Protein AF-A0A7S0L8K0-F1 (afdb_monomer)

Structure (mmCIF, N/CA/C/O backbone):
data_AF-A0A7S0L8K0-F1
#
_entry.id   AF-A0A7S0L8K0-F1
#
loop_
_atom_site.group_PDB
_atom_site.id
_atom_site.type_symbol
_atom_site.label_atom_id
_atom_site.label_alt_id
_atom_site.label_comp_id
_atom_site.label_asym_id
_atom_site.label_entity_id
_atom_site.label_seq_id
_atom_site.pdbx_PDB_ins_code
_atom_site.Cartn_x
_atom_site.Cartn_y
_atom_site.Cartn_z
_atom_site.occupancy
_atom_site.B_iso_or_equiv
_atom_site.auth_seq_id
_atom_site.auth_comp_id
_atom_site.auth_asym_id
_atom_site.auth_atom_id
_atom_site.pdbx_PDB_model_num
ATOM 1 N N . ARG A 1 1 ? -17.628 1.961 -0.871 1.00 44.56 1 ARG A N 1
ATOM 2 C CA . ARG A 1 1 ? -17.650 2.804 0.350 1.00 44.56 1 ARG A CA 1
ATOM 3 C C . ARG A 1 1 ? -17.672 1.853 1.535 1.00 44.56 1 ARG A C 1
ATOM 5 O O . ARG A 1 1 ? -18.433 0.898 1.472 1.00 44.56 1 ARG A O 1
ATOM 12 N N . TYR A 1 2 ? -16.800 2.040 2.523 1.00 44.38 2 TYR A N 1
ATOM 13 C CA . TYR A 1 2 ? -16.811 1.229 3.742 1.00 44.38 2 TYR A CA 1
ATOM 14 C C . TYR A 1 2 ? -18.180 1.323 4.415 1.00 44.38 2 TYR A C 1
ATOM 16 O O . TYR A 1 2 ? -18.685 2.428 4.612 1.00 44.38 2 TYR A O 1
ATOM 24 N N . ASP A 1 3 ? -18.774 0.165 4.693 1.00 52.91 3 ASP A N 1
ATOM 25 C CA . ASP A 1 3 ? -20.030 0.051 5.420 1.00 52.91 3 ASP A CA 1
ATOM 26 C C . ASP A 1 3 ? -19.705 -0.432 6.846 1.00 52.91 3 ASP A C 1
ATOM 28 O O . ASP A 1 3 ? -19.343 -1.603 7.018 1.00 52.91 3 ASP A O 1
ATOM 32 N N . PRO A 1 4 ? -19.733 0.465 7.852 1.00 49.56 4 PRO A N 1
ATOM 33 C CA . PRO A 1 4 ? -19.475 0.111 9.246 1.00 49.56 4 PRO A CA 1
ATOM 34 C C . PRO A 1 4 ? -20.558 -0.781 9.859 1.00 49.56 4 PRO A C 1
ATOM 36 O O . PRO A 1 4 ? -20.311 -1.343 10.928 1.00 49.56 4 PRO A O 1
ATOM 39 N N . ASP A 1 5 ? -21.724 -0.882 9.218 1.00 46.72 5 ASP A N 1
ATOM 40 C CA . ASP A 1 5 ? -22.914 -1.547 9.744 1.00 46.72 5 ASP A CA 1
ATOM 41 C C . ASP A 1 5 ? -23.098 -2.953 9.154 1.00 46.72 5 ASP A C 1
ATOM 43 O O . ASP A 1 5 ? -23.829 -3.774 9.715 1.00 46.72 5 ASP A O 1
ATOM 47 N N . VAL A 1 6 ? -22.383 -3.282 8.071 1.00 54.88 6 VAL A N 1
ATOM 48 C CA . VAL A 1 6 ? -22.236 -4.666 7.606 1.00 54.88 6 VAL A CA 1
ATOM 49 C C . VAL A 1 6 ? -21.335 -5.420 8.591 1.00 54.88 6 VAL A C 1
ATOM 51 O O . VAL A 1 6 ? -20.189 -5.013 8.798 1.00 54.88 6 VAL A O 1
ATOM 54 N N . PRO A 1 7 ? -21.798 -6.534 9.195 1.00 47.41 7 PRO A N 1
ATOM 55 C CA . PRO A 1 7 ? -20.977 -7.347 10.080 1.00 47.41 7 PRO A CA 1
ATOM 56 C C . PRO A 1 7 ? -19.812 -7.971 9.303 1.00 47.41 7 PRO A C 1
ATOM 58 O O . PRO A 1 7 ? -19.92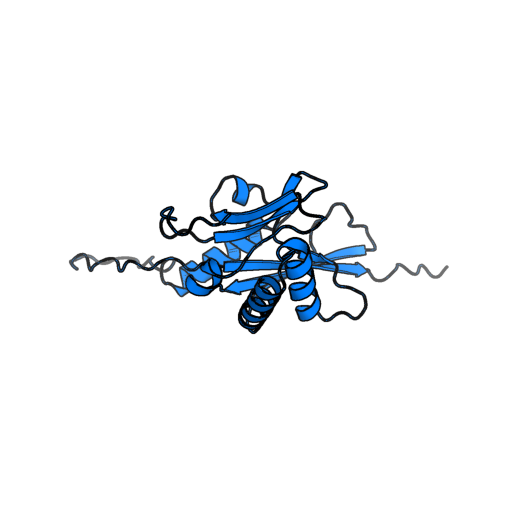1 -9.047 8.719 1.00 47.41 7 PRO A O 1
ATOM 61 N N . HIS A 1 8 ? -18.661 -7.308 9.305 1.00 55.94 8 HIS A N 1
ATOM 62 C CA . HIS A 1 8 ? -17.405 -7.935 8.912 1.00 55.94 8 HIS A CA 1
ATOM 63 C C . HIS A 1 8 ? -17.045 -8.845 10.079 1.00 55.94 8 HIS A C 1
ATOM 65 O O . HIS A 1 8 ? -16.649 -8.348 11.128 1.00 55.94 8 HIS A O 1
ATOM 71 N N . HIS A 1 9 ? -17.320 -10.147 9.950 1.00 54.62 9 HIS A N 1
ATOM 72 C CA . HIS A 1 9 ? -17.234 -11.175 10.998 1.00 54.62 9 HIS A CA 1
ATOM 73 C C . HIS A 1 9 ? -15.815 -11.343 11.579 1.00 54.62 9 HIS A C 1
ATOM 75 O O . HIS A 1 9 ? -15.191 -12.387 11.414 1.00 54.62 9 HIS A O 1
ATOM 81 N N . GLY A 1 10 ? -15.284 -10.305 12.228 1.00 59.16 10 GLY A N 1
ATOM 82 C CA . GLY A 1 10 ? -13.912 -10.241 12.701 1.00 59.16 10 GLY A CA 1
ATOM 83 C C . GLY A 1 10 ? -12.910 -10.621 11.615 1.00 59.16 10 GLY A C 1
ATOM 84 O O . GLY A 1 10 ? -12.044 -11.426 11.899 1.00 59.16 10 GLY A O 1
ATOM 85 N N . GLN A 1 11 ? -13.039 -10.124 10.383 1.00 69.69 11 GLN A N 1
ATOM 86 C CA . GLN A 1 11 ? -12.050 -10.361 9.324 1.00 69.69 11 GLN A CA 1
ATOM 87 C C . GLN A 1 11 ? -11.144 -9.151 9.161 1.00 69.69 11 GLN A C 1
ATOM 89 O O . GLN A 1 11 ? -11.604 -8.011 9.247 1.00 69.69 11 GLN A O 1
ATOM 94 N N . LEU A 1 12 ? -9.864 -9.409 8.885 1.00 80.38 12 LEU A N 1
ATOM 95 C CA . LEU A 1 12 ? -8.933 -8.350 8.548 1.00 80.38 12 LEU A CA 1
ATOM 96 C C . LEU A 1 12 ? -9.364 -7.659 7.244 1.00 80.38 12 LEU A C 1
ATOM 98 O O . LEU A 1 12 ? -9.733 -8.324 6.276 1.00 80.38 12 LEU A O 1
ATOM 102 N N . GLN A 1 13 ? -9.271 -6.331 7.209 1.00 85.62 13 GLN A N 1
ATOM 103 C CA . GLN A 1 13 ? -9.445 -5.532 6.000 1.00 85.62 13 GLN A CA 1
ATOM 104 C C . GLN A 1 13 ? -8.183 -4.731 5.690 1.00 85.62 13 GLN A C 1
ATOM 106 O O . GLN A 1 13 ? -7.497 -4.285 6.612 1.00 85.62 13 GLN A O 1
ATOM 111 N N . ILE A 1 14 ? -7.927 -4.534 4.397 1.00 91.00 14 ILE A N 1
ATOM 112 C CA . ILE A 1 14 ? -6.852 -3.694 3.854 1.00 91.00 14 ILE A CA 1
ATOM 113 C C . ILE A 1 14 ? -7.420 -2.614 2.940 1.00 91.00 14 ILE A C 1
ATOM 115 O O . ILE A 1 14 ? -8.455 -2.826 2.313 1.00 91.00 14 ILE A O 1
ATOM 119 N N . VAL A 1 15 ? -6.741 -1.476 2.812 1.00 92.06 15 VAL A N 1
ATOM 120 C CA . VAL A 1 15 ? -7.024 -0.547 1.709 1.00 92.06 15 VAL A CA 1
ATOM 121 C C . VAL A 1 15 ? -6.437 -1.128 0.429 1.00 92.06 15 VAL A C 1
ATOM 123 O O . VAL A 1 15 ? -5.264 -1.489 0.393 1.00 92.06 15 VAL A O 1
ATOM 126 N N . ALA A 1 16 ? -7.263 -1.227 -0.606 1.00 92.88 16 ALA A N 1
ATOM 127 C CA . ALA A 1 16 ? -6.862 -1.671 -1.929 1.00 92.88 16 ALA A CA 1
ATOM 128 C C . ALA A 1 16 ? -7.437 -0.733 -2.989 1.00 92.88 16 ALA A C 1
ATOM 130 O O . ALA A 1 16 ? -8.571 -0.249 -2.867 1.00 92.88 16 ALA A O 1
ATOM 131 N N . ILE A 1 17 ? -6.663 -0.523 -4.045 1.00 93.94 17 ILE A N 1
ATOM 132 C CA . ILE A 1 17 ? -7.060 0.240 -5.223 1.00 93.94 17 ILE A CA 1
ATOM 133 C C . ILE A 1 17 ? -7.248 -0.694 -6.409 1.00 93.94 17 ILE A C 1
ATOM 135 O O . ILE A 1 17 ? -6.613 -1.744 -6.500 1.00 93.94 17 ILE A O 1
ATOM 139 N N . LYS A 1 18 ? -8.141 -0.329 -7.321 1.00 93.69 18 LYS A N 1
ATOM 140 C CA . LYS A 1 18 ? -8.273 -0.991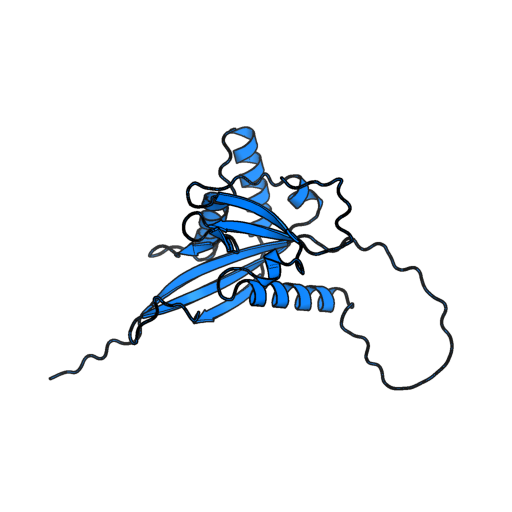 -8.614 1.00 93.69 18 LYS A CA 1
ATOM 141 C C . LYS A 1 18 ? -7.545 -0.144 -9.638 1.00 93.69 18 LYS A C 1
ATOM 143 O O . LYS A 1 18 ? -7.981 0.976 -9.894 1.00 93.69 18 LYS A O 1
ATOM 148 N N . ARG A 1 19 ? -6.470 -0.664 -10.218 1.00 90.38 19 ARG A N 1
ATOM 149 C CA . ARG A 1 19 ? -5.675 0.061 -11.212 1.00 90.38 19 ARG A CA 1
ATOM 150 C C . ARG A 1 19 ? -6.523 0.396 -12.439 1.00 90.38 19 ARG A C 1
ATOM 152 O O . ARG A 1 19 ? -7.345 -0.424 -12.860 1.00 90.38 19 ARG A O 1
ATOM 159 N N . GLN A 1 20 ? -6.344 1.585 -13.009 1.00 88.25 20 GLN A N 1
ATOM 160 C CA . GLN A 1 20 ? -7.108 2.002 -14.187 1.00 88.25 20 GLN A CA 1
ATOM 161 C C . GLN A 1 20 ? -6.663 1.284 -15.473 1.00 88.25 20 GLN A C 1
ATOM 163 O O . GLN A 1 20 ? -7.496 0.993 -16.329 1.00 88.25 20 GLN A O 1
ATOM 168 N N . ASP A 1 21 ? -5.374 0.971 -15.591 1.00 86.88 21 ASP A N 1
ATOM 169 C CA . ASP A 1 21 ? -4.751 0.400 -16.789 1.00 86.88 21 ASP A CA 1
ATOM 170 C C . ASP A 1 21 ? -5.044 -1.096 -16.984 1.00 86.88 21 ASP A C 1
ATOM 172 O O . ASP A 1 21 ? -5.393 -1.518 -18.087 1.00 86.88 21 ASP A O 1
ATOM 176 N N . THR A 1 22 ? -4.938 -1.899 -15.922 1.00 88.50 22 THR A N 1
ATOM 177 C CA . THR A 1 22 ? -5.132 -3.359 -15.982 1.00 88.50 22 THR A CA 1
ATOM 178 C C . THR A 1 22 ? -6.470 -3.813 -15.407 1.00 88.50 22 THR A C 1
ATOM 180 O O . THR A 1 22 ? -6.947 -4.906 -15.715 1.00 88.50 22 THR A O 1
ATOM 183 N N . GLY A 1 23 ? -7.108 -2.989 -14.571 1.00 90.81 23 GLY A N 1
ATOM 184 C CA . GLY A 1 23 ? -8.310 -3.370 -13.831 1.00 90.81 23 GLY A CA 1
ATOM 185 C C . GLY A 1 23 ? -8.050 -4.348 -12.680 1.00 90.81 23 GLY A C 1
ATOM 186 O O . GLY A 1 23 ? -9.012 -4.831 -12.075 1.00 90.81 23 GLY A O 1
ATOM 187 N N . GLU A 1 24 ? -6.791 -4.641 -12.362 1.00 91.88 24 GLU A N 1
ATOM 188 C CA . GLU A 1 24 ? -6.414 -5.498 -11.240 1.00 91.88 24 GLU A CA 1
ATOM 189 C C . GLU A 1 24 ? -6.485 -4.734 -9.918 1.00 91.88 24 GLU A C 1
ATOM 191 O O . GLU A 1 24 ? -6.292 -3.516 -9.860 1.00 91.88 24 GLU A O 1
ATOM 196 N N . TRP A 1 25 ? -6.773 -5.457 -8.837 1.00 94.69 25 TRP A N 1
ATOM 197 C CA . TRP A 1 25 ? -6.693 -4.894 -7.495 1.00 94.69 25 TRP A CA 1
ATOM 198 C C . TRP A 1 25 ? -5.255 -4.946 -6.988 1.00 94.69 25 TRP A C 1
ATOM 200 O O . TRP A 1 25 ? -4.571 -5.948 -7.165 1.00 94.69 25 TRP A O 1
ATOM 210 N N . ALA A 1 26 ? -4.804 -3.895 -6.319 1.00 93.25 26 ALA A N 1
ATOM 211 C CA . ALA A 1 26 ? -3.460 -3.773 -5.779 1.00 93.25 26 ALA A CA 1
ATOM 212 C C . ALA A 1 26 ? -3.487 -3.085 -4.407 1.00 93.25 26 ALA A C 1
ATOM 214 O O . ALA A 1 26 ? -4.464 -2.421 -4.049 1.00 93.25 26 ALA A O 1
ATOM 215 N N . LEU A 1 27 ? -2.408 -3.245 -3.637 1.00 93.81 27 LEU A N 1
ATOM 216 C CA . LEU A 1 27 ? -2.110 -2.308 -2.563 1.00 93.81 27 LEU A CA 1
ATOM 217 C C . LEU A 1 27 ? -1.824 -0.939 -3.193 1.00 93.81 27 LEU A C 1
ATOM 219 O O . LEU A 1 27 ? -1.260 -0.910 -4.291 1.00 93.81 27 LEU A O 1
ATOM 223 N N . PRO A 1 28 ? -2.215 0.162 -2.533 1.00 92.81 28 PRO A N 1
ATOM 224 C CA . PRO A 1 28 ? -1.787 1.479 -2.962 1.00 92.81 28 PRO A CA 1
ATOM 225 C C . PRO A 1 28 ? -0.263 1.579 -2.865 1.00 92.81 28 PRO A C 1
ATOM 227 O O . PRO A 1 28 ? 0.340 1.069 -1.909 1.00 92.81 28 PRO A O 1
ATOM 230 N N . GLY A 1 29 ? 0.352 2.212 -3.853 1.00 91.88 29 GLY A N 1
ATOM 231 C CA . GLY A 1 29 ? 1.791 2.239 -3.980 1.00 91.88 29 GLY A CA 1
ATOM 232 C C . GLY A 1 29 ? 2.300 2.691 -5.337 1.00 91.88 29 GLY A C 1
ATOM 233 O O . GLY A 1 29 ? 1.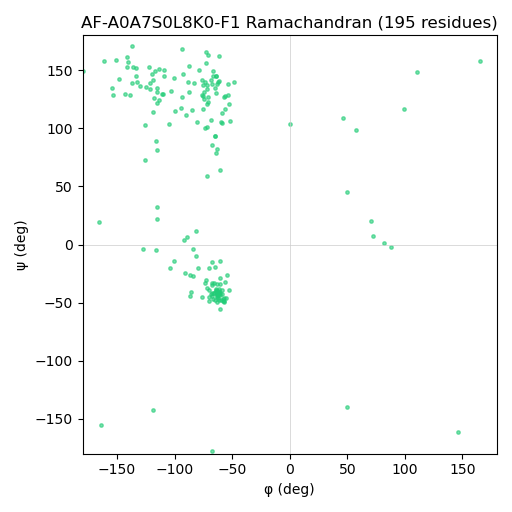660 2.498 -6.363 1.00 91.88 29 GLY A O 1
ATOM 234 N N . GLY A 1 30 ? 3.539 3.167 -5.355 1.00 90.50 30 GLY A N 1
ATOM 235 C CA . GLY A 1 30 ? 4.174 3.616 -6.586 1.00 90.50 30 GLY A CA 1
ATOM 236 C C . GLY A 1 30 ? 5.678 3.754 -6.451 1.00 90.50 30 GLY A C 1
ATOM 237 O O . GLY A 1 30 ? 6.314 3.032 -5.674 1.00 90.50 30 GLY A O 1
ATOM 238 N N . MET A 1 31 ? 6.263 4.606 -7.284 1.00 91.50 31 MET A N 1
ATOM 239 C CA . MET A 1 31 ? 7.711 4.726 -7.403 1.00 91.50 31 MET A CA 1
ATOM 240 C C . MET A 1 31 ? 8.254 5.739 -6.399 1.00 91.50 31 MET A C 1
ATOM 242 O O . MET A 1 31 ? 7.687 6.804 -6.211 1.00 91.50 31 MET A O 1
ATOM 246 N N . VAL A 1 32 ? 9.393 5.430 -5.788 1.00 91.94 32 VAL A N 1
ATOM 247 C CA . VAL A 1 32 ? 10.160 6.392 -4.995 1.00 91.94 32 VAL A CA 1
ATOM 248 C C . VAL A 1 32 ? 10.863 7.352 -5.948 1.00 91.94 32 VAL A C 1
ATOM 250 O O . VAL A 1 32 ? 11.629 6.916 -6.818 1.00 91.94 32 VAL A O 1
ATOM 253 N N . ASP A 1 33 ? 10.643 8.647 -5.755 1.00 90.31 33 ASP A N 1
ATOM 254 C CA . ASP A 1 33 ? 11.261 9.683 -6.573 1.00 90.31 33 ASP A CA 1
ATOM 255 C C . ASP A 1 33 ? 12.766 9.847 -6.273 1.00 90.31 33 ASP A C 1
ATOM 257 O O . ASP A 1 33 ? 13.249 9.527 -5.179 1.00 90.31 33 ASP A O 1
ATOM 261 N N . PRO A 1 34 ? 13.568 10.367 -7.224 1.00 87.88 34 PRO A N 1
ATOM 262 C CA . PRO A 1 34 ? 14.989 10.613 -6.994 1.00 87.88 34 PRO A CA 1
ATOM 263 C C . PRO A 1 34 ? 15.244 11.527 -5.784 1.00 87.88 34 PRO A C 1
ATOM 265 O O . PRO A 1 34 ? 14.893 12.703 -5.787 1.00 87.88 34 PRO A O 1
ATOM 268 N N . GLY A 1 35 ? 15.915 10.991 -4.759 1.00 90.75 35 GLY A N 1
ATOM 269 C CA . GLY A 1 35 ? 16.215 11.716 -3.517 1.00 90.75 35 GLY A CA 1
ATOM 270 C C . GLY A 1 35 ? 15.068 11.741 -2.499 1.00 90.75 35 GLY A C 1
ATOM 271 O O . GLY A 1 35 ? 15.231 12.328 -1.429 1.00 90.75 35 GLY A O 1
ATOM 272 N N . GLU A 1 36 ? 13.939 11.096 -2.794 1.00 93.00 36 GLU A N 1
ATOM 273 C CA . GLU A 1 36 ? 12.797 10.989 -1.890 1.00 93.00 36 GLU A CA 1
ATOM 274 C C . GLU A 1 36 ? 13.068 9.980 -0.763 1.00 93.00 36 GLU A C 1
ATOM 276 O O . GLU A 1 36 ? 13.603 8.886 -0.966 1.00 93.00 36 GLU A O 1
ATOM 281 N N . HIS A 1 37 ? 12.687 10.344 0.463 1.00 91.81 37 HIS A N 1
ATOM 282 C CA . HIS A 1 37 ? 12.695 9.414 1.589 1.00 91.81 37 HIS A CA 1
ATOM 283 C C . HIS A 1 37 ? 11.536 8.417 1.470 1.00 91.81 37 HIS A C 1
ATOM 285 O O . HIS A 1 37 ? 10.411 8.814 1.187 1.00 91.81 37 HIS A O 1
ATOM 291 N N . LEU A 1 38 ? 11.767 7.140 1.803 1.00 90.75 38 LEU A N 1
ATOM 292 C CA . LEU A 1 38 ? 10.736 6.090 1.726 1.00 90.75 38 LEU A CA 1
ATOM 293 C C . LEU A 1 38 ? 9.440 6.441 2.475 1.00 90.75 38 LEU A C 1
ATOM 295 O O . LEU A 1 38 ? 8.354 6.165 1.982 1.00 90.75 38 LEU A O 1
ATOM 299 N N . SER A 1 39 ? 9.540 7.073 3.647 1.00 90.56 39 SER A N 1
ATOM 300 C CA . SER A 1 39 ? 8.367 7.504 4.418 1.00 90.56 39 SER A CA 1
ATOM 301 C C . SER A 1 39 ? 7.575 8.621 3.732 1.00 90.56 39 SER A C 1
ATOM 303 O O . SER A 1 39 ? 6.353 8.665 3.860 1.00 9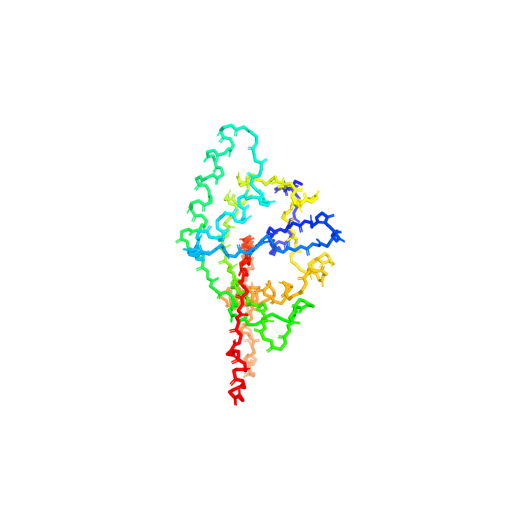0.56 39 SER A O 1
ATOM 305 N N . ALA A 1 40 ? 8.253 9.506 2.996 1.00 93.06 40 ALA A N 1
ATOM 306 C CA . ALA A 1 40 ? 7.604 10.530 2.186 1.00 93.06 40 ALA A CA 1
ATOM 307 C C . ALA A 1 40 ? 6.900 9.893 0.981 1.00 93.06 40 ALA A C 1
ATOM 309 O O . ALA A 1 40 ? 5.720 10.168 0.780 1.00 93.06 40 ALA A O 1
ATOM 310 N N . ALA A 1 41 ? 7.571 8.963 0.290 1.00 93.69 41 ALA A N 1
ATOM 311 C CA . ALA A 1 41 ? 6.996 8.207 -0.823 1.00 93.69 41 ALA A CA 1
ATOM 312 C C . ALA A 1 41 ? 5.723 7.460 -0.397 1.00 93.69 41 ALA A C 1
ATOM 314 O O . ALA A 1 41 ? 4.678 7.617 -1.010 1.00 93.69 41 ALA A O 1
ATOM 315 N N . VAL A 1 42 ? 5.767 6.713 0.715 1.00 92.75 42 VAL A N 1
ATOM 316 C CA . VAL A 1 42 ? 4.605 5.966 1.238 1.00 92.75 42 VAL A CA 1
ATOM 317 C C . VAL A 1 42 ? 3.401 6.880 1.454 1.00 92.75 42 VAL A C 1
ATOM 319 O O . VAL A 1 42 ? 2.280 6.541 1.075 1.00 92.75 42 VAL A O 1
ATOM 322 N N . ARG A 1 43 ? 3.631 8.045 2.068 1.00 93.88 43 ARG A N 1
ATOM 323 C CA . ARG A 1 43 ? 2.574 9.020 2.338 1.00 93.88 43 ARG A CA 1
ATOM 324 C C . ARG A 1 43 ? 2.035 9.635 1.052 1.00 93.88 43 ARG A C 1
ATOM 326 O O . ARG A 1 43 ? 0.817 9.781 0.936 1.00 93.88 43 ARG A O 1
ATOM 333 N N . ARG A 1 44 ? 2.921 10.020 0.130 1.00 94.81 44 ARG A N 1
ATOM 334 C CA . ARG A 1 44 ? 2.561 10.618 -1.159 1.00 94.81 44 ARG A CA 1
ATOM 335 C C . ARG A 1 44 ? 1.700 9.652 -1.965 1.00 94.81 44 ARG A C 1
ATOM 337 O O . ARG A 1 44 ? 0.557 9.989 -2.243 1.00 94.81 44 ARG A O 1
ATOM 344 N N . GLU A 1 45 ? 2.192 8.439 -2.201 1.00 94.69 45 GLU A N 1
ATOM 345 C CA . GLU A 1 45 ? 1.500 7.405 -2.982 1.00 94.69 45 GLU A CA 1
ATOM 346 C C . GLU A 1 45 ? 0.114 7.086 -2.405 1.00 94.69 45 GLU A C 1
ATOM 348 O O . GLU A 1 45 ? -0.889 7.089 -3.114 1.00 94.69 45 GLU A O 1
ATOM 353 N N . PHE A 1 46 ? 0.002 6.913 -1.083 1.00 93.75 46 PHE A N 1
ATOM 354 C CA . PHE A 1 46 ? -1.306 6.683 -0.465 1.00 93.75 46 PHE A CA 1
ATOM 355 C C . PHE A 1 46 ? -2.258 7.877 -0.610 1.00 93.75 46 PHE A C 1
ATOM 357 O O . PHE A 1 46 ? -3.463 7.698 -0.795 1.00 93.75 46 PHE A O 1
ATOM 364 N N . THR A 1 47 ? -1.736 9.099 -0.507 1.00 93.38 47 THR A N 1
ATOM 365 C CA . THR A 1 47 ? -2.539 10.319 -0.655 1.00 93.38 47 THR A CA 1
ATOM 366 C C . THR A 1 47 ? -3.028 10.483 -2.091 1.00 93.38 47 THR A C 1
ATOM 368 O O . THR A 1 47 ? -4.198 10.801 -2.296 1.00 93.38 47 THR A O 1
ATOM 371 N N . GLU A 1 48 ? -2.166 10.229 -3.072 1.00 91.69 48 GLU A N 1
ATOM 372 C CA . GLU A 1 48 ? -2.481 10.335 -4.497 1.00 91.69 48 GLU A CA 1
ATOM 373 C C . GLU A 1 48 ? -3.506 9.277 -4.916 1.00 91.69 48 GLU A C 1
ATOM 375 O O . GLU A 1 48 ? -4.523 9.611 -5.523 1.00 91.69 48 GLU A O 1
ATOM 380 N N . GLU A 1 49 ? -3.313 8.019 -4.520 1.00 91.94 49 GLU A N 1
ATOM 381 C CA . GLU A 1 49 ? -4.146 6.919 -5.011 1.00 91.94 49 GLU A CA 1
ATOM 382 C C . GLU A 1 49 ? -5.432 6.688 -4.206 1.00 91.94 49 GLU A C 1
ATOM 384 O O . GLU A 1 49 ? -6.410 6.160 -4.747 1.00 91.94 49 GLU A O 1
ATOM 389 N N . ALA A 1 50 ? -5.459 7.066 -2.924 1.00 91.38 50 ALA A N 1
ATOM 390 C CA . ALA A 1 50 ? -6.576 6.786 -2.016 1.00 91.38 50 ALA A CA 1
ATOM 391 C C . ALA A 1 50 ? -7.136 8.023 -1.285 1.00 91.38 50 ALA A C 1
ATOM 393 O O . ALA A 1 50 ? -8.140 7.900 -0.572 1.00 91.38 50 ALA A O 1
ATOM 394 N N . GLY A 1 51 ? -6.534 9.203 -1.465 1.00 92.62 51 GLY A N 1
ATOM 395 C CA . GLY A 1 51 ? -6.846 10.435 -0.736 1.00 92.62 51 GLY A CA 1
ATOM 396 C C . GLY A 1 51 ? -7.409 11.587 -1.574 1.00 92.62 51 GLY A C 1
ATOM 397 O O . GLY A 1 51 ? -7.321 12.729 -1.125 1.00 92.62 51 GLY A O 1
ATOM 398 N N . ASN A 1 52 ? -8.001 11.333 -2.751 1.00 92.50 52 ASN A N 1
ATOM 399 C CA . ASN A 1 52 ? -8.489 12.366 -3.690 1.00 92.50 52 ASN A CA 1
ATOM 400 C C . ASN A 1 52 ? -9.763 13.110 -3.214 1.00 92.50 52 ASN A C 1
ATOM 402 O O . ASN A 1 52 ? -10.839 13.077 -3.825 1.00 92.50 52 ASN A O 1
ATOM 406 N N . ILE A 1 53 ? -9.665 13.757 -2.059 1.00 92.19 53 ILE A N 1
ATOM 407 C CA . ILE A 1 53 ? -10.767 14.401 -1.350 1.00 92.19 53 ILE A CA 1
ATOM 408 C C . ILE A 1 53 ? -10.931 15.829 -1.849 1.00 92.19 53 ILE A C 1
ATOM 410 O O . ILE A 1 53 ? -9.981 16.603 -1.888 1.00 92.19 53 ILE A O 1
ATOM 414 N N . GLN A 1 54 ? -12.166 16.202 -2.176 1.00 90.56 54 GLN A N 1
ATOM 415 C CA . GLN A 1 54 ? -12.451 17.497 -2.796 1.00 90.56 54 GLN A CA 1
ATOM 416 C C . GLN A 1 54 ? -12.629 18.630 -1.771 1.00 90.56 54 GLN A C 1
ATOM 418 O O . GLN A 1 54 ? -12.111 19.725 -1.975 1.00 90.56 54 GLN A O 1
ATOM 423 N N . SER A 1 55 ? -13.319 18.368 -0.654 1.00 94.38 55 SER A N 1
ATOM 424 C CA . SER A 1 55 ? -13.613 19.362 0.393 1.00 94.38 55 SER A CA 1
ATOM 425 C C . SER A 1 55 ? -12.404 19.668 1.276 1.00 94.38 55 SER A C 1
ATOM 427 O O . SER A 1 55 ? -11.721 18.732 1.701 1.00 94.38 55 SER A O 1
ATOM 429 N N . ASP A 1 56 ? -12.217 20.929 1.660 1.00 94.06 56 ASP A N 1
ATOM 430 C CA . ASP A 1 56 ? -11.110 21.356 2.524 1.00 94.06 56 ASP A CA 1
ATOM 431 C C . ASP A 1 56 ? -11.179 20.732 3.925 1.00 94.06 56 ASP A C 1
ATOM 433 O O . ASP A 1 56 ? -10.163 20.267 4.444 1.00 94.06 56 ASP A O 1
ATOM 437 N N . GLU A 1 57 ? -12.375 20.601 4.509 1.00 93.50 57 GLU A N 1
ATOM 438 C CA . GLU A 1 57 ? -12.563 19.928 5.800 1.00 93.50 57 GLU A CA 1
ATOM 439 C C . GLU A 1 57 ? -12.170 18.449 5.714 1.00 93.50 57 GLU A C 1
ATOM 441 O O . GLU A 1 57 ? -11.468 17.927 6.579 1.00 93.50 57 GLU A O 1
ATOM 446 N N . GLY A 1 58 ? -12.587 17.772 4.642 1.00 92.75 58 GLY A N 1
ATOM 447 C CA . GLY A 1 58 ? -12.234 16.375 4.399 1.00 92.75 58 GLY A CA 1
ATOM 448 C C . GLY A 1 58 ? -10.729 16.173 4.202 1.00 92.75 58 GLY A C 1
ATOM 449 O O . GLY A 1 58 ? -10.178 15.212 4.738 1.00 92.75 58 GLY A O 1
ATOM 450 N N . LYS A 1 59 ? -10.053 17.089 3.494 1.00 94.00 59 LYS A N 1
ATOM 451 C CA . LYS A 1 59 ? -8.589 17.071 3.336 1.00 94.00 59 LYS A CA 1
ATOM 452 C C . LYS A 1 59 ? -7.885 17.238 4.681 1.00 94.00 59 LYS A C 1
ATOM 454 O O . LYS A 1 59 ? -6.952 16.495 4.963 1.00 94.00 59 LYS A O 1
ATOM 459 N N . ALA A 1 60 ? -8.351 18.159 5.528 1.00 94.44 60 ALA A N 1
ATOM 460 C CA . ALA A 1 60 ? -7.787 18.365 6.862 1.00 94.44 60 ALA A CA 1
ATOM 461 C C . ALA A 1 60 ? -7.955 17.125 7.760 1.00 94.44 60 ALA A C 1
ATOM 463 O O . ALA A 1 60 ? -7.010 16.717 8.436 1.00 94.44 60 ALA A O 1
ATOM 464 N N . VAL A 1 61 ? -9.131 16.485 7.724 1.00 93.69 61 VAL A N 1
ATOM 465 C CA . VAL A 1 61 ? -9.382 15.222 8.441 1.00 93.69 61 VAL A CA 1
ATOM 466 C C . VAL A 1 61 ? -8.459 14.114 7.934 1.00 93.69 61 VAL A C 1
ATOM 468 O O . VAL A 1 61 ? -7.823 13.435 8.736 1.00 93.69 61 VAL A O 1
ATOM 471 N N . PHE A 1 62 ? -8.342 13.943 6.618 1.00 94.00 62 PHE A N 1
ATOM 472 C CA . PHE A 1 62 ? -7.469 12.927 6.031 1.00 94.00 62 PHE A CA 1
ATOM 473 C C . PHE A 1 62 ? -5.998 13.156 6.366 1.00 94.00 62 PHE A C 1
ATOM 475 O O . PHE A 1 62 ? -5.318 12.211 6.759 1.00 94.00 62 PHE A O 1
ATOM 482 N N . ALA A 1 63 ? -5.517 14.397 6.281 1.00 94.00 63 ALA A N 1
ATOM 483 C CA . ALA A 1 63 ? -4.155 14.751 6.667 1.00 94.00 63 ALA A CA 1
ATOM 484 C C . ALA A 1 63 ? -3.885 14.389 8.135 1.00 94.00 63 ALA A C 1
ATOM 486 O O . ALA A 1 63 ? -2.936 13.668 8.420 1.00 94.00 63 ALA A O 1
ATOM 487 N N . SER A 1 64 ? -4.777 14.771 9.057 1.00 94.62 64 SER A N 1
ATOM 488 C CA . SER A 1 64 ? -4.624 14.436 10.479 1.00 94.62 64 SER A CA 1
ATOM 489 C C . SER A 1 64 ? -4.625 12.926 10.743 1.00 94.62 64 SER A C 1
ATOM 491 O O . SER A 1 64 ? -3.841 12.451 11.561 1.00 94.62 64 SER A O 1
ATOM 493 N N . LEU A 1 65 ? -5.503 12.165 10.083 1.00 93.69 65 LEU A N 1
ATOM 494 C CA . LEU A 1 65 ? -5.587 10.714 10.279 1.00 93.69 65 LEU A CA 1
ATOM 495 C C . LEU A 1 65 ? -4.393 9.987 9.654 1.00 93.69 65 LEU A C 1
ATOM 497 O O . LEU A 1 65 ? 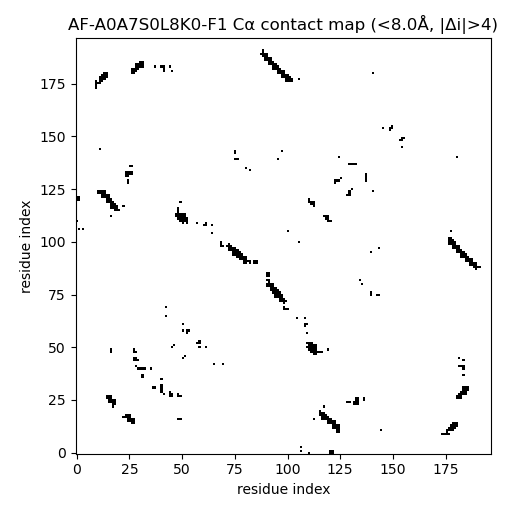-3.903 9.019 10.228 1.00 93.69 65 LEU A O 1
ATOM 501 N N . THR A 1 66 ? -3.909 10.444 8.498 1.00 93.12 66 THR A N 1
ATOM 502 C CA . THR A 1 66 ? -2.720 9.868 7.852 1.00 93.12 66 THR A CA 1
ATOM 503 C C . THR A 1 66 ? -1.431 10.244 8.580 1.00 93.12 66 THR A C 1
ATOM 505 O O . THR A 1 66 ? -0.512 9.429 8.637 1.00 93.12 66 THR A O 1
ATOM 508 N N . ASP A 1 67 ? -1.367 11.418 9.215 1.00 93.25 67 ASP A N 1
ATOM 509 C CA . ASP A 1 67 ? -0.288 11.779 10.138 1.00 93.25 67 ASP A CA 1
ATOM 510 C C . ASP A 1 67 ? -0.199 10.811 11.315 1.00 93.25 67 ASP A C 1
ATOM 512 O O . ASP A 1 67 ? 0.887 10.305 11.604 1.00 93.25 67 ASP A O 1
ATOM 516 N N . GLU A 1 68 ? -1.332 10.502 11.948 1.00 92.38 68 GLU A N 1
ATOM 517 C CA . GLU A 1 68 ? -1.390 9.509 13.022 1.00 92.38 68 GLU A CA 1
ATOM 518 C C . GLU A 1 68 ? -1.045 8.101 12.504 1.00 92.38 68 GLU A C 1
ATOM 520 O O . GLU A 1 68 ? -0.190 7.430 13.085 1.00 92.38 68 GLU A O 1
ATOM 525 N N . LEU A 1 69 ? -1.642 7.674 11.384 1.00 91.62 69 LEU A N 1
ATOM 526 C CA . LEU A 1 69 ? -1.438 6.348 10.786 1.00 91.62 69 LEU A CA 1
ATOM 527 C C . LEU A 1 69 ? 0.035 6.081 10.442 1.00 91.62 69 LEU A C 1
ATOM 529 O O . LEU A 1 69 ? 0.567 5.017 10.761 1.00 91.62 69 LEU A O 1
ATOM 533 N N . PHE A 1 70 ? 0.700 7.047 9.804 1.00 92.62 70 PHE A N 1
ATOM 534 C CA . PHE A 1 70 ? 2.088 6.927 9.343 1.00 92.62 70 PHE A CA 1
ATOM 535 C C . PHE A 1 70 ? 3.123 7.363 10.385 1.00 92.62 70 PHE A C 1
ATOM 537 O O . PHE A 1 70 ? 4.313 7.413 10.077 1.00 92.62 70 PHE A O 1
ATOM 544 N N . SER A 1 71 ? 2.699 7.667 11.618 1.00 89.62 71 SER A N 1
ATOM 545 C CA . SER A 1 71 ? 3.621 7.889 12.741 1.00 89.62 71 SER A CA 1
ATOM 546 C C . SER A 1 71 ? 4.320 6.599 13.200 1.00 89.62 71 SER A C 1
ATOM 548 O O . SER A 1 71 ? 5.377 6.660 13.828 1.00 89.62 71 SER A O 1
ATOM 550 N N . GLY A 1 72 ? 3.744 5.438 12.871 1.00 84.31 72 GLY A N 1
ATOM 551 C CA . GLY A 1 72 ? 4.309 4.113 13.118 1.00 84.31 72 GLY A CA 1
ATOM 552 C C . GLY A 1 72 ? 4.549 3.347 11.820 1.00 84.31 72 GLY A C 1
ATOM 553 O O . GLY A 1 72 ? 4.924 3.921 10.803 1.00 84.31 72 GLY A O 1
ATOM 554 N N . GLY A 1 73 ? 4.307 2.039 11.863 1.00 86.50 73 GLY A N 1
ATOM 555 C CA . GLY A 1 73 ? 4.403 1.156 10.707 1.00 86.50 73 GLY A CA 1
ATOM 556 C C . GLY A 1 73 ? 5.569 0.181 10.789 1.00 86.50 73 GLY A C 1
ATOM 557 O O . GLY A 1 73 ? 6.616 0.461 11.370 1.00 86.50 73 GLY A O 1
ATOM 558 N N . GLU A 1 74 ? 5.370 -0.986 10.194 1.00 90.25 74 GLU A N 1
ATOM 559 C CA . GLU A 1 74 ? 6.340 -2.073 10.178 1.00 90.25 74 GLU A CA 1
ATOM 560 C C . GLU A 1 74 ? 6.700 -2.438 8.745 1.00 90.25 74 GLU A C 1
ATOM 562 O O . GLU A 1 74 ? 5.835 -2.535 7.875 1.00 90.25 74 GLU A O 1
ATOM 567 N N . VAL A 1 75 ? 7.983 -2.692 8.496 1.00 93.25 75 VAL A N 1
ATOM 568 C CA . VAL A 1 75 ? 8.413 -3.260 7.218 1.00 93.25 75 VAL A CA 1
ATOM 569 C C . VAL A 1 75 ? 7.978 -4.725 7.167 1.00 93.25 75 VAL A C 1
ATOM 571 O O . VAL A 1 75 ? 8.363 -5.557 7.994 1.00 93.25 75 VAL A O 1
ATOM 574 N N . VAL A 1 76 ? 7.166 -5.050 6.169 1.00 92.50 76 VAL A N 1
ATOM 575 C CA . VAL A 1 76 ? 6.724 -6.418 5.884 1.00 92.50 76 VAL A CA 1
ATOM 576 C C . VAL A 1 76 ? 7.740 -7.116 5.002 1.00 92.50 76 VAL A C 1
ATOM 578 O O . VAL A 1 76 ? 8.106 -8.260 5.275 1.00 92.50 76 VAL A O 1
ATOM 581 N N . TYR A 1 77 ? 8.204 -6.405 3.979 1.00 93.19 77 TYR A N 1
ATOM 582 C CA . TYR A 1 77 ? 9.105 -6.907 2.958 1.00 93.19 77 TYR A CA 1
ATOM 583 C C . TYR A 1 77 ? 10.015 -5.779 2.472 1.00 93.19 77 TYR A C 1
ATOM 585 O O . TYR A 1 77 ? 9.570 -4.642 2.327 1.00 93.19 77 TYR A O 1
ATOM 593 N N . THR A 1 78 ? 11.276 -6.098 2.190 1.00 94.50 78 THR A N 1
ATOM 594 C CA . THR A 1 78 ? 12.169 -5.227 1.425 1.00 94.50 78 THR A CA 1
ATOM 595 C C . THR A 1 78 ? 13.059 -6.084 0.537 1.00 94.50 78 THR A C 1
ATOM 597 O O . THR A 1 78 ? 13.641 -7.062 1.011 1.00 94.50 78 THR A O 1
ATOM 600 N N . GLY A 1 79 ? 13.136 -5.755 -0.750 1.00 92.69 79 GLY A N 1
ATOM 601 C CA . GLY A 1 79 ? 13.971 -6.497 -1.688 1.00 92.69 79 GLY A CA 1
ATOM 602 C C . GLY A 1 79 ? 13.413 -6.580 -3.102 1.00 92.69 79 GLY A C 1
ATOM 603 O O . GLY A 1 79 ? 12.578 -5.775 -3.510 1.00 92.69 79 GLY A O 1
ATOM 604 N N . TYR A 1 80 ? 13.944 -7.549 -3.842 1.00 92.12 80 TYR A N 1
ATOM 605 C CA . TYR A 1 80 ? 13.685 -7.808 -5.256 1.00 92.12 80 TYR A CA 1
ATOM 606 C C . TYR A 1 80 ? 12.239 -8.231 -5.547 1.00 92.12 80 TYR A C 1
ATOM 608 O O . TYR A 1 80 ? 11.710 -9.143 -4.919 1.00 92.12 80 TYR A O 1
ATOM 616 N N . VAL A 1 81 ? 11.639 -7.650 -6.582 1.00 89.31 81 VAL A N 1
ATOM 617 C CA . VAL A 1 81 ? 10.336 -8.070 -7.109 1.00 89.31 81 VAL A CA 1
ATOM 618 C C . VAL A 1 81 ? 10.534 -8.688 -8.484 1.00 89.31 81 VAL A C 1
ATOM 620 O O . VAL A 1 81 ? 11.164 -8.075 -9.347 1.00 89.31 81 VAL A O 1
ATOM 623 N N . ASP A 1 82 ? 9.981 -9.884 -8.692 1.00 87.69 82 ASP A N 1
ATOM 624 C CA . ASP A 1 82 ? 9.895 -10.490 -10.019 1.00 87.69 82 ASP A CA 1
ATOM 625 C C . ASP A 1 82 ? 8.846 -9.733 -10.842 1.00 87.69 82 ASP A C 1
ATOM 627 O O . ASP A 1 82 ? 7.641 -9.859 -10.625 1.00 87.69 82 ASP A O 1
ATOM 631 N N . ASP A 1 83 ? 9.322 -8.853 -11.716 1.00 86.94 83 ASP A N 1
ATOM 632 C CA . ASP A 1 83 ? 8.517 -7.900 -12.464 1.00 86.94 83 ASP A CA 1
ATOM 633 C C . ASP A 1 83 ? 8.882 -7.992 -13.953 1.00 86.94 83 ASP A C 1
ATOM 635 O O . ASP A 1 83 ? 10.071 -8.034 -14.286 1.00 86.94 83 ASP A O 1
ATOM 639 N N . PRO A 1 84 ? 7.903 -7.983 -14.877 1.00 86.19 84 PRO A N 1
ATOM 640 C CA . PRO A 1 84 ? 8.162 -8.097 -16.315 1.00 86.19 84 PRO A CA 1
ATOM 641 C C . PRO A 1 84 ? 9.033 -6.968 -16.888 1.00 86.19 84 PRO A C 1
AT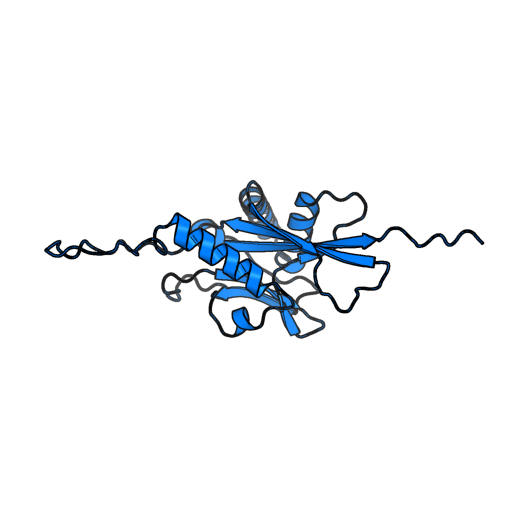OM 643 O O . PRO A 1 84 ? 9.521 -7.083 -18.012 1.00 86.19 84 PRO A O 1
ATOM 646 N N . ARG A 1 85 ? 9.234 -5.872 -16.147 1.00 87.62 85 ARG A N 1
ATOM 647 C CA . ARG A 1 85 ? 10.133 -4.767 -16.516 1.00 87.62 85 ARG A CA 1
ATOM 648 C C . ARG A 1 85 ? 11.603 -5.053 -16.194 1.00 87.62 85 ARG A C 1
ATOM 650 O O . ARG A 1 85 ? 12.466 -4.274 -16.602 1.00 87.62 85 ARG A O 1
ATOM 657 N N . ASN A 1 86 ? 11.895 -6.121 -15.456 1.00 92.31 86 ASN A N 1
ATOM 658 C CA . ASN A 1 86 ? 13.254 -6.485 -15.079 1.00 92.31 86 ASN A CA 1
ATOM 659 C C . ASN A 1 86 ? 14.102 -6.838 -16.313 1.00 92.31 86 ASN A C 1
ATOM 661 O O . ASN A 1 86 ? 13.638 -7.427 -17.286 1.00 92.31 86 ASN A O 1
ATOM 665 N N . THR A 1 87 ? 15.382 -6.490 -16.247 1.00 92.56 87 THR A N 1
ATOM 666 C CA . THR A 1 87 ? 16.418 -6.800 -17.241 1.00 92.56 87 THR A CA 1
ATOM 667 C C . THR A 1 87 ? 17.691 -7.239 -16.520 1.00 92.56 87 THR A C 1
ATOM 669 O O . THR A 1 87 ? 17.823 -7.033 -15.313 1.00 92.56 87 THR A O 1
ATOM 672 N N . ASP A 1 88 ? 18.681 -7.739 -17.259 1.00 92.44 88 ASP A N 1
ATOM 673 C CA . ASP A 1 88 ? 19.991 -8.129 -16.710 1.00 92.44 88 ASP A CA 1
ATOM 674 C C . ASP A 1 88 ? 20.689 -7.012 -15.911 1.00 92.44 88 ASP A C 1
ATOM 676 O O . ASP A 1 88 ? 21.510 -7.285 -15.038 1.00 92.44 88 ASP A O 1
ATOM 680 N N . ASN A 1 89 ? 20.382 -5.744 -16.212 1.00 92.12 89 ASN A N 1
ATOM 681 C CA . ASN A 1 89 ? 21.084 -4.586 -15.652 1.00 92.12 89 ASN A CA 1
ATOM 682 C C . ASN A 1 89 ? 20.203 -3.689 -14.774 1.00 92.12 89 ASN A C 1
ATOM 684 O O . ASN A 1 89 ? 20.708 -2.724 -14.195 1.00 92.12 89 ASN A O 1
ATOM 688 N N . ALA A 1 90 ? 18.903 -3.962 -14.679 1.00 92.00 90 ALA A N 1
ATOM 689 C CA . ALA A 1 90 ? 17.983 -3.167 -13.879 1.00 92.00 90 ALA A CA 1
ATOM 690 C C . ALA A 1 90 ? 16.785 -4.005 -13.434 1.00 92.00 90 ALA A C 1
ATOM 692 O O . ALA A 1 90 ? 16.195 -4.707 -14.253 1.00 92.00 90 ALA A O 1
ATOM 693 N N . TRP A 1 91 ? 16.416 -3.904 -12.161 1.00 94.06 91 TRP A N 1
ATOM 694 C CA . TRP A 1 91 ? 15.307 -4.654 -11.577 1.00 94.06 91 TRP A CA 1
ATOM 695 C C . TRP A 1 91 ? 14.491 -3.807 -10.605 1.00 94.06 91 TRP A C 1
ATOM 697 O O . TRP A 1 91 ? 14.976 -2.822 -10.041 1.00 94.06 91 TRP A O 1
ATOM 707 N N . MET A 1 92 ? 13.244 -4.212 -10.401 1.00 92.38 92 MET A N 1
ATOM 708 C CA . MET A 1 92 ? 12.355 -3.632 -9.410 1.00 92.38 92 MET A CA 1
ATOM 709 C C . MET A 1 92 ? 12.730 -4.121 -8.012 1.00 92.38 92 MET A C 1
ATOM 711 O O . MET A 1 92 ? 12.845 -5.318 -7.753 1.00 92.38 92 MET A O 1
ATOM 715 N N . GLU A 1 93 ? 12.899 -3.180 -7.092 1.00 92.94 93 GLU A N 1
ATOM 716 C CA . GLU A 1 93 ? 12.878 -3.444 -5.658 1.00 92.94 93 GLU A CA 1
ATOM 717 C C . GLU A 1 93 ? 11.666 -2.763 -5.042 1.00 92.94 93 GLU A C 1
ATOM 719 O O . GLU A 1 93 ? 11.222 -1.715 -5.510 1.00 92.94 93 GLU A O 1
ATOM 724 N N . THR A 1 94 ? 11.148 -3.324 -3.960 1.00 93.56 94 THR A N 1
ATOM 725 C CA . THR A 1 94 ? 10.049 -2.719 -3.213 1.00 93.56 94 THR A CA 1
ATOM 726 C C . THR A 1 94 ? 10.307 -2.789 -1.722 1.00 93.56 94 THR A C 1
ATOM 728 O O . THR A 1 94 ? 11.018 -3.670 -1.239 1.00 93.56 94 THR A O 1
ATOM 731 N N . THR A 1 95 ? 9.737 -1.839 -0.994 1.00 93.56 95 THR A N 1
ATOM 732 C CA . THR A 1 95 ? 9.553 -1.927 0.449 1.00 93.56 95 THR A CA 1
ATOM 733 C C . THR A 1 95 ? 8.059 -1.875 0.729 1.00 93.56 95 THR A C 1
ATOM 735 O O . THR A 1 95 ? 7.410 -0.859 0.480 1.00 93.56 95 THR A O 1
ATOM 738 N N . ALA A 1 96 ? 7.515 -2.979 1.234 1.00 93.31 96 ALA A N 1
ATOM 739 C CA . ALA A 1 96 ? 6.129 -3.065 1.664 1.00 93.31 96 ALA A CA 1
ATOM 740 C C . ALA A 1 96 ? 6.042 -2.762 3.159 1.00 93.31 96 ALA A C 1
ATOM 742 O O . ALA A 1 96 ? 6.725 -3.393 3.972 1.00 93.31 96 ALA A O 1
ATOM 743 N N . TYR A 1 97 ? 5.187 -1.813 3.513 1.00 93.31 97 TYR A N 1
ATOM 744 C CA . TYR A 1 97 ? 4.899 -1.405 4.875 1.00 93.31 97 TYR A CA 1
ATOM 745 C C . TYR A 1 97 ? 3.498 -1.840 5.285 1.00 93.31 97 TYR A C 1
ATOM 747 O O . TYR A 1 97 ? 2.544 -1.808 4.503 1.00 93.31 97 TYR A O 1
ATOM 755 N N . HIS A 1 98 ? 3.372 -2.186 6.555 1.00 91.75 98 HIS A N 1
ATOM 756 C CA . HIS A 1 98 ? 2.105 -2.405 7.217 1.00 91.75 98 HIS A CA 1
ATOM 757 C C . HIS A 1 98 ? 1.890 -1.330 8.283 1.00 91.75 98 HIS A C 1
ATOM 759 O O . HIS A 1 98 ? 2.710 -1.162 9.182 1.00 91.75 98 HIS A O 1
ATOM 765 N N . PHE A 1 99 ? 0.764 -0.627 8.193 1.00 91.75 99 PHE A N 1
ATOM 766 C CA . PHE A 1 99 ? 0.293 0.346 9.168 1.00 91.75 99 PHE A CA 1
ATOM 767 C C . PHE A 1 99 ? -0.999 -0.153 9.799 1.00 91.75 99 PHE A C 1
ATOM 769 O O . PHE A 1 99 ? -1.999 -0.419 9.129 1.00 91.75 99 PHE A O 1
ATOM 776 N N . HIS A 1 100 ? -0.990 -0.287 11.113 1.00 85.56 100 HIS A N 1
ATOM 777 C CA . HIS A 1 100 ? -2.177 -0.691 11.838 1.00 85.56 100 HIS A CA 1
ATOM 778 C C . HIS A 1 100 ? -3.186 0.457 11.916 1.00 85.56 100 HIS A C 1
ATOM 780 O O . HIS A 1 100 ? -2.825 1.568 12.298 1.00 85.56 100 HIS A O 1
ATOM 786 N N . CYS A 1 101 ? -4.454 0.191 11.598 1.00 82.06 101 CYS A N 1
ATOM 787 C CA . CYS A 1 101 ? -5.508 1.202 11.595 1.00 82.06 101 CYS A CA 1
ATOM 788 C C . CYS A 1 101 ? -6.665 0.739 12.480 1.00 82.06 101 CYS A C 1
ATOM 790 O O . CYS A 1 101 ? -7.460 -0.118 12.103 1.00 82.06 101 CYS A O 1
ATOM 792 N N . ASN A 1 102 ? -6.770 1.295 13.686 1.00 79.12 102 ASN A N 1
ATOM 793 C CA . ASN A 1 102 ? -7.832 0.888 14.602 1.00 79.12 102 ASN A CA 1
ATOM 794 C C . ASN A 1 102 ? -9.236 1.171 14.018 1.00 79.12 102 ASN A C 1
ATOM 796 O O . ASN A 1 102 ? -9.415 1.981 13.107 1.00 79.12 102 ASN A O 1
ATOM 800 N N . ASP A 1 103 ? -10.259 0.517 14.576 1.00 76.44 103 ASP A N 1
ATOM 801 C CA . ASP A 1 103 ? -11.639 0.616 14.083 1.00 76.44 103 ASP A CA 1
ATOM 802 C C . ASP A 1 103 ? -12.182 2.053 14.033 1.00 76.44 103 ASP A C 1
ATOM 804 O O . ASP A 1 103 ? -12.999 2.370 13.166 1.00 76.44 103 ASP A O 1
ATOM 808 N N . THR A 1 104 ? -11.752 2.919 14.953 1.00 82.81 104 THR A N 1
ATOM 809 C CA . THR A 1 104 ? -12.172 4.325 15.004 1.00 82.81 104 THR A CA 1
ATOM 810 C C . THR A 1 104 ? -11.578 5.105 13.839 1.00 82.81 104 THR A C 1
ATOM 812 O O . THR A 1 104 ? -12.315 5.774 13.116 1.00 82.81 104 THR A O 1
ATOM 815 N N . MET A 1 105 ? -10.271 4.974 13.609 1.00 86.12 105 MET A N 1
ATOM 816 C CA . MET A 1 105 ? -9.581 5.615 12.493 1.00 86.12 105 MET A CA 1
ATOM 817 C C . MET A 1 105 ? -10.123 5.111 11.153 1.00 86.12 105 MET A C 1
ATOM 819 O O . MET A 1 105 ? -10.473 5.923 10.304 1.00 86.12 105 MET A O 1
ATOM 823 N N . ALA A 1 106 ? -10.293 3.797 10.982 1.00 83.44 106 ALA A N 1
ATOM 824 C CA . ALA A 1 106 ? -10.800 3.214 9.737 1.00 83.44 106 ALA A CA 1
ATOM 825 C C . ALA A 1 106 ? -12.217 3.702 9.378 1.00 83.44 106 ALA A C 1
ATOM 827 O O . ALA A 1 106 ? -12.532 3.882 8.204 1.00 83.44 106 ALA A O 1
ATOM 828 N N . LYS A 1 107 ? -13.071 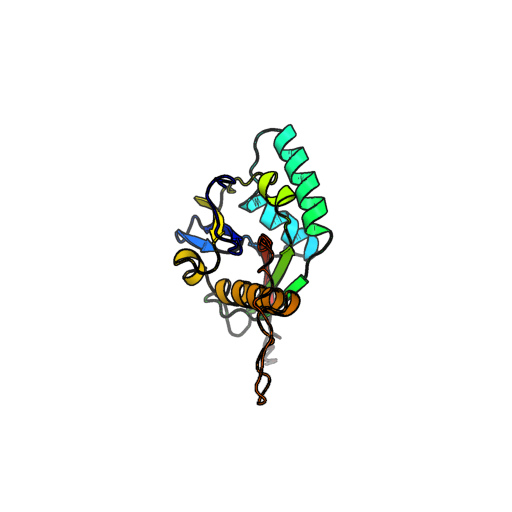3.946 10.385 1.00 83.69 107 LYS A N 1
ATOM 829 C CA . LYS A 1 107 ? -14.411 4.532 10.196 1.00 83.69 107 LYS A CA 1
ATOM 830 C C . LYS A 1 107 ? -14.362 5.982 9.727 1.00 83.69 107 LYS A C 1
ATOM 832 O O . LYS A 1 107 ? -15.256 6.410 9.001 1.00 83.69 107 LYS A O 1
ATOM 837 N N . LEU A 1 108 ? -13.370 6.733 10.197 1.00 88.06 108 LEU A N 1
ATOM 838 C CA . LEU A 1 108 ? -13.247 8.162 9.941 1.00 88.06 108 LEU A CA 1
ATOM 839 C C . LEU A 1 108 ? -12.419 8.471 8.698 1.00 88.06 108 LEU A C 1
ATOM 841 O O . LEU A 1 108 ? -12.628 9.533 8.127 1.00 88.06 108 LEU A O 1
ATOM 845 N N . LEU A 1 109 ? -11.519 7.575 8.282 1.00 87.06 109 LEU A N 1
ATOM 846 C CA . LEU A 1 109 ? -10.616 7.777 7.153 1.00 87.06 109 LEU A CA 1
ATOM 847 C C . LEU A 1 109 ? -11.408 7.806 5.834 1.00 87.06 109 LEU A C 1
ATOM 849 O O . LEU A 1 109 ? -11.880 6.759 5.373 1.00 87.06 109 LEU A O 1
ATOM 853 N N . PRO A 1 110 ? -11.569 8.984 5.204 1.00 87.62 110 PRO A N 1
ATOM 854 C CA . PRO A 1 110 ? -12.219 9.061 3.908 1.00 87.62 110 PRO A CA 1
ATOM 855 C C . PRO A 1 110 ? -11.293 8.477 2.837 1.00 87.62 110 PRO A C 1
ATOM 857 O O . PRO A 1 110 ? -10.116 8.816 2.791 1.00 87.62 110 PRO A O 1
ATOM 860 N N . LEU A 1 111 ? -11.831 7.624 1.961 1.00 89.94 111 LEU A N 1
ATOM 861 C CA . LEU A 1 111 ? -11.095 7.072 0.822 1.00 89.94 111 LEU A CA 1
ATOM 862 C C . LEU A 1 111 ? -11.756 7.495 -0.485 1.00 89.94 111 LEU A C 1
ATOM 864 O O . LEU A 1 111 ? -12.951 7.249 -0.685 1.00 89.94 111 LEU A O 1
ATOM 868 N N . TYR A 1 112 ? -10.962 8.086 -1.369 1.00 90.56 112 TYR A N 1
ATOM 869 C CA . TYR A 1 112 ? -11.350 8.487 -2.718 1.00 90.56 112 TYR A CA 1
ATOM 870 C C . TYR A 1 112 ? -10.213 8.147 -3.668 1.00 90.56 112 TYR A C 1
ATOM 872 O O . TYR A 1 112 ? -9.066 8.486 -3.400 1.00 90.56 112 TYR A O 1
ATOM 880 N N . HIS A 1 113 ? -10.532 7.451 -4.754 1.00 85.44 113 HIS A N 1
ATOM 881 C CA . HIS A 1 113 ? -9.511 7.005 -5.688 1.00 85.44 113 HIS A CA 1
ATOM 882 C C . HIS A 1 113 ? -8.887 8.205 -6.416 1.00 85.44 113 HIS A C 1
ATOM 884 O O . HIS A 1 113 ? -9.585 9.171 -6.749 1.00 85.44 113 HIS A O 1
ATOM 890 N N . GLY A 1 114 ? -7.579 8.136 -6.639 1.00 83.06 114 GLY A N 1
ATOM 891 C CA . GLY A 1 114 ? -6.852 9.060 -7.507 1.00 83.06 114 GLY A CA 1
ATOM 892 C C . GLY A 1 114 ? -7.222 8.908 -8.979 1.00 83.06 114 GLY A C 1
ATOM 893 O O . GLY A 1 114 ? -8.061 8.079 -9.343 1.00 83.06 114 GLY A O 1
ATOM 894 N N . ASP A 1 115 ? -6.562 9.696 -9.823 1.00 77.25 115 ASP A N 1
ATOM 895 C CA . ASP A 1 115 ? -6.771 9.664 -11.275 1.00 77.25 115 ASP A CA 1
ATOM 896 C C . ASP A 1 115 ? -6.318 8.326 -11.890 1.00 77.25 115 ASP A C 1
ATOM 898 O O . ASP A 1 115 ? -6.982 7.810 -12.789 1.00 77.25 115 ASP A O 1
ATOM 902 N N . ASP A 1 116 ? -5.270 7.710 -11.331 1.00 74.62 116 ASP A N 1
ATOM 903 C CA . ASP A 1 116 ? -4.689 6.441 -11.803 1.00 74.62 116 ASP A CA 1
ATOM 904 C C . ASP A 1 116 ? -5.405 5.183 -11.265 1.00 74.62 116 ASP A C 1
ATOM 906 O O . ASP A 1 116 ? -5.110 4.043 -11.652 1.00 74.62 116 ASP A O 1
ATOM 910 N N . ALA A 1 117 ? -6.400 5.369 -10.393 1.00 81.94 117 ALA A N 1
ATOM 911 C CA . ALA A 1 117 ? -7.195 4.296 -9.814 1.00 81.94 117 ALA A CA 1
ATOM 912 C C . ALA A 1 117 ? -8.660 4.395 -10.264 1.00 81.94 117 ALA A C 1
ATOM 914 O O . ALA A 1 117 ? -9.313 5.425 -10.156 1.00 81.94 117 ALA A O 1
ATOM 915 N N . ALA A 1 118 ? -9.224 3.280 -10.723 1.00 84.31 118 ALA A N 1
ATOM 916 C CA . ALA A 1 118 ? -10.635 3.173 -11.091 1.00 84.31 118 ALA A CA 1
ATOM 917 C C . ALA A 1 118 ? -11.564 2.994 -9.876 1.00 84.31 118 ALA A C 1
ATOM 919 O O . ALA A 1 118 ? -12.774 3.190 -9.982 1.00 84.31 118 ALA A O 1
ATOM 920 N N . ALA A 1 119 ? -11.027 2.546 -8.737 1.00 90.06 119 ALA A N 1
ATOM 921 C CA . ALA A 1 119 ? -11.761 2.397 -7.485 1.00 90.06 119 ALA A CA 1
ATOM 922 C C . ALA A 1 119 ? -10.803 2.304 -6.291 1.00 90.06 119 ALA A C 1
ATOM 924 O O . ALA A 1 119 ? -9.668 1.862 -6.437 1.00 90.06 119 ALA A O 1
ATOM 925 N N . VAL A 1 120 ? -11.302 2.625 -5.097 1.00 91.38 120 VAL A N 1
ATOM 926 C CA . VAL A 1 120 ? -10.631 2.369 -3.815 1.00 91.38 120 VAL A CA 1
ATOM 927 C C . VAL A 1 120 ? -11.627 1.747 -2.840 1.00 91.38 120 VAL A C 1
ATOM 929 O O . VAL A 1 120 ? -12.805 2.123 -2.805 1.00 91.38 120 VAL A O 1
ATOM 932 N N . THR A 1 121 ? -11.187 0.766 -2.056 1.00 89.88 121 THR A N 1
ATOM 933 C CA . THR A 1 121 ? -12.036 0.121 -1.051 1.00 89.88 121 THR A CA 1
ATOM 934 C C . THR A 1 121 ? -11.236 -0.404 0.128 1.00 89.88 121 THR A C 1
ATOM 936 O O . THR A 1 121 ? -10.056 -0.717 0.018 1.00 89.88 121 THR A O 1
ATOM 939 N N . TRP A 1 122 ? -11.937 -0.588 1.243 1.00 88.94 122 TRP A N 1
ATOM 940 C CA . TRP A 1 122 ? -11.541 -1.569 2.241 1.00 88.94 122 TRP A CA 1
ATOM 941 C C . TRP A 1 122 ? -11.897 -2.960 1.703 1.00 88.94 122 TRP A C 1
ATOM 943 O O . TRP A 1 122 ? -13.063 -3.235 1.408 1.00 88.94 122 TRP A O 1
ATOM 953 N N . MET A 1 123 ? -10.892 -3.799 1.489 1.00 89.50 123 MET A N 1
ATOM 954 C CA . MET A 1 123 ? -11.001 -5.156 0.961 1.00 89.50 123 MET A CA 1
ATOM 955 C C . MET A 1 123 ? -10.849 -6.167 2.095 1.00 89.50 123 MET A C 1
ATOM 957 O O . MET A 1 123 ? -9.900 -6.085 2.871 1.00 89.50 123 MET A O 1
ATOM 961 N N . ASN A 1 124 ? -11.746 -7.154 2.156 1.00 87.62 124 ASN A N 1
ATOM 962 C CA . ASN A 1 124 ? -11.641 -8.259 3.110 1.00 87.62 124 ASN A CA 1
ATOM 963 C C . ASN A 1 124 ? -10.490 -9.189 2.721 1.00 87.62 124 ASN A C 1
ATOM 965 O O . ASN A 1 124 ? -10.448 -9.706 1.597 1.00 87.62 124 ASN A O 1
ATOM 969 N N . VAL A 1 125 ? -9.595 -9.450 3.665 1.00 86.12 125 VAL A N 1
ATOM 970 C CA . VAL A 1 125 ? -8.540 -10.446 3.502 1.00 86.12 125 VAL A CA 1
ATOM 971 C C . VAL A 1 125 ? -9.156 -11.847 3.546 1.00 86.12 125 VAL A C 1
ATOM 973 O O . VAL A 1 125 ? -10.064 -12.120 4.329 1.00 86.12 125 VAL A O 1
ATOM 976 N N . GLY A 1 126 ? -8.710 -12.720 2.641 1.00 85.12 126 GLY A N 1
ATOM 977 C CA . GLY A 1 126 ? -9.310 -14.041 2.402 1.00 85.12 126 GLY A CA 1
ATOM 978 C C . GLY A 1 126 ? -10.457 -14.055 1.380 1.00 85.12 126 GLY A C 1
ATOM 979 O O . GLY A 1 126 ? -10.980 -15.121 1.064 1.00 85.12 126 GLY A O 1
ATOM 980 N N . SER A 1 127 ? -10.841 -12.900 0.827 1.00 87.50 127 SER A N 1
ATOM 981 C CA . SER A 1 127 ? -11.780 -12.827 -0.301 1.00 87.50 127 SER A CA 1
ATOM 982 C C . SER A 1 127 ? -11.154 -13.297 -1.624 1.00 87.50 127 SER A C 1
ATOM 984 O O . SER A 1 127 ? -9.933 -13.380 -1.766 1.00 87.50 127 SER A O 1
ATOM 986 N N . ALA A 1 128 ? -11.992 -13.552 -2.635 1.00 88.19 128 ALA A N 1
ATOM 987 C CA . ALA A 1 128 ? -11.516 -13.860 -3.984 1.00 88.19 128 ALA A CA 1
ATOM 988 C C . ALA A 1 128 ? -10.736 -12.687 -4.604 1.00 88.19 128 ALA A C 1
ATOM 990 O O . ALA A 1 128 ? -9.773 -12.915 -5.328 1.00 88.19 128 ALA A O 1
ATOM 991 N N . GLN A 1 129 ? -11.111 -11.436 -4.308 1.00 89.00 129 GLN A N 1
ATOM 992 C CA . GLN A 1 129 ? -10.356 -10.263 -4.757 1.00 89.00 129 GLN A CA 1
ATOM 993 C C . GLN A 1 129 ? -8.968 -10.218 -4.112 1.00 89.00 129 GLN A C 1
ATOM 995 O O . GLN A 1 129 ? -7.991 -9.970 -4.806 1.00 89.00 129 GLN A O 1
ATOM 1000 N N . HIS A 1 130 ? -8.878 -10.527 -2.815 1.00 89.44 130 HIS A N 1
ATOM 1001 C CA . HIS A 1 130 ? -7.604 -10.607 -2.101 1.00 89.44 130 HIS A CA 1
ATOM 1002 C C . HIS A 1 130 ? -6.672 -11.675 -2.699 1.00 89.44 130 HIS A C 1
ATOM 1004 O O . HIS A 1 130 ? -5.484 -11.427 -2.883 1.00 89.44 130 HIS A O 1
ATOM 1010 N N . ALA A 1 131 ? -7.210 -12.843 -3.061 1.00 89.50 131 ALA A N 1
ATOM 1011 C CA . ALA A 1 131 ? -6.427 -13.909 -3.687 1.00 89.50 131 ALA A CA 1
ATOM 1012 C C . ALA A 1 131 ? -5.865 -13.534 -5.075 1.00 89.50 131 ALA A C 1
ATOM 1014 O O . ALA A 1 131 ? -4.921 -14.172 -5.527 1.00 89.50 131 ALA A O 1
ATOM 1015 N N . ASN A 1 132 ? -6.431 -12.514 -5.730 1.00 90.50 132 ASN A N 1
ATOM 1016 C CA . ASN A 1 132 ? -6.046 -12.045 -7.063 1.00 90.50 132 ASN A CA 1
ATOM 1017 C C . ASN A 1 132 ? -5.474 -10.616 -7.026 1.00 90.50 132 ASN A C 1
ATOM 1019 O O . ASN A 1 132 ? -5.698 -9.832 -7.950 1.00 90.50 132 ASN A O 1
ATOM 1023 N N . LEU A 1 133 ? -4.793 -10.246 -5.937 1.00 89.94 133 LEU A N 1
ATOM 1024 C CA . LEU A 1 133 ? -4.051 -8.989 -5.901 1.00 89.94 133 LEU A CA 1
ATOM 1025 C C . LEU A 1 133 ? -2.867 -9.034 -6.875 1.00 89.94 133 LEU A C 1
ATOM 1027 O O . LEU A 1 133 ? -2.225 -10.069 -7.032 1.00 89.94 133 LEU A O 1
ATOM 1031 N N . TYR A 1 134 ? -2.577 -7.887 -7.483 1.00 85.56 134 TYR A N 1
ATOM 1032 C CA . TYR A 1 134 ? -1.475 -7.676 -8.414 1.00 85.56 134 TYR A CA 1
ATOM 1033 C C . TYR A 1 134 ? -0.124 -8.113 -7.824 1.00 85.56 134 TYR A C 1
ATOM 1035 O O . TYR A 1 134 ? 0.181 -7.810 -6.668 1.00 85.56 134 TYR A O 1
ATOM 1043 N N . ALA A 1 135 ? 0.707 -8.767 -8.640 1.00 84.38 135 ALA A N 1
ATOM 1044 C CA . ALA A 1 135 ? 2.056 -9.211 -8.278 1.00 84.38 135 ALA A CA 1
ATOM 1045 C C . ALA A 1 135 ? 2.102 -9.986 -6.936 1.00 84.38 135 ALA A C 1
ATOM 1047 O O . ALA A 1 135 ? 1.223 -10.790 -6.633 1.00 84.38 135 ALA A O 1
ATOM 1048 N N . SER A 1 136 ? 3.128 -9.752 -6.113 1.00 87.56 136 SER A N 1
ATOM 1049 C CA . SER A 1 136 ? 3.320 -10.412 -4.810 1.00 87.56 136 SER A CA 1
ATOM 1050 C C . SER A 1 136 ? 2.508 -9.787 -3.664 1.00 87.56 136 SER A C 1
ATOM 1052 O O . SER A 1 136 ? 2.742 -10.095 -2.496 1.00 87.56 136 SER A O 1
ATOM 1054 N N . HIS A 1 137 ? 1.548 -8.901 -3.948 1.00 89.81 137 HIS A N 1
ATOM 1055 C CA . HIS A 1 137 ? 0.842 -8.139 -2.909 1.00 89.81 137 HIS A CA 1
ATOM 1056 C C . HIS A 1 137 ? 0.067 -9.039 -1.932 1.00 89.81 137 HIS A C 1
ATOM 1058 O O . HIS A 1 137 ? 0.068 -8.790 -0.725 1.00 89.81 137 HIS A O 1
ATOM 1064 N N . CYS A 1 138 ? -0.556 -10.111 -2.436 1.00 91.12 138 CYS A N 1
ATOM 1065 C CA . CYS A 1 138 ? -1.261 -11.100 -1.612 1.00 91.12 138 CYS A CA 1
ATOM 1066 C C . CYS A 1 138 ? -0.326 -11.757 -0.580 1.00 91.12 138 CYS A C 1
ATOM 1068 O O . CYS A 1 138 ? -0.705 -11.955 0.573 1.00 91.12 138 CYS A O 1
ATOM 1070 N N . GLU A 1 139 ? 0.925 -12.043 -0.953 1.00 91.56 139 GLU A N 1
ATOM 1071 C CA . GLU A 1 139 ? 1.903 -12.682 -0.064 1.00 91.56 139 GLU A CA 1
ATOM 1072 C C . GLU A 1 139 ? 2.267 -11.784 1.121 1.00 91.56 139 GLU A C 1
ATOM 1074 O O . GLU A 1 139 ? 2.330 -12.248 2.262 1.00 91.56 139 GLU A O 1
ATOM 1079 N N . TRP A 1 140 ? 2.444 -10.484 0.883 1.00 92.19 140 TRP A N 1
ATOM 1080 C CA . TRP A 1 140 ? 2.750 -9.532 1.952 1.00 92.19 140 TRP A CA 1
ATOM 1081 C C . TRP A 1 140 ? 1.573 -9.365 2.911 1.00 92.19 140 TRP A C 1
ATOM 1083 O O . TRP A 1 140 ? 1.769 -9.368 4.127 1.00 92.19 140 TRP A O 1
ATOM 1093 N N . VAL A 1 141 ? 0.347 -9.295 2.388 1.00 90.88 141 VAL A N 1
ATOM 1094 C CA . VAL A 1 141 ? -0.868 -9.232 3.214 1.00 90.88 141 VAL A CA 1
ATOM 1095 C C . VAL A 1 141 ? -1.027 -10.504 4.053 1.00 90.88 141 VAL A C 1
ATOM 1097 O O . VAL A 1 141 ? -1.317 -10.416 5.248 1.00 90.88 141 VAL A O 1
ATOM 1100 N N . ASN A 1 142 ? -0.770 -11.679 3.474 1.00 91.00 142 ASN A N 1
ATOM 1101 C CA . ASN A 1 142 ? -0.774 -12.942 4.214 1.00 91.00 142 ASN A CA 1
ATOM 1102 C C . ASN A 1 142 ? 0.295 -12.964 5.316 1.00 91.00 142 ASN A C 1
ATOM 1104 O O . ASN A 1 142 ? -0.001 -13.396 6.430 1.00 91.00 142 ASN A O 1
ATOM 1108 N N . SER A 1 143 ? 1.500 -12.439 5.056 1.00 90.69 143 SER A N 1
ATOM 1109 C CA . SER A 1 143 ? 2.546 -12.337 6.085 1.00 90.69 143 SER A CA 1
ATOM 1110 C C . SER A 1 143 ? 2.110 -11.448 7.252 1.00 90.69 143 SER A C 1
ATOM 1112 O O . SER A 1 143 ? 2.353 -11.785 8.410 1.00 90.69 143 SER A O 1
ATOM 1114 N N . VAL A 1 144 ? 1.428 -10.333 6.971 1.00 88.88 144 VAL A N 1
ATOM 1115 C CA . VAL A 1 144 ? 0.863 -9.461 8.012 1.00 88.88 144 VAL A CA 1
ATOM 1116 C C . VAL A 1 144 ? -0.198 -10.197 8.825 1.00 88.88 144 VAL A C 1
ATOM 1118 O O . VAL A 1 144 ? -0.170 -10.129 10.053 1.00 88.88 144 VAL A O 1
ATOM 1121 N N . MET A 1 145 ? -1.109 -10.924 8.170 1.00 85.50 145 MET A N 1
ATOM 1122 C CA . MET A 1 145 ? -2.119 -11.716 8.879 1.00 85.50 145 MET A CA 1
ATOM 1123 C C . MET A 1 145 ? -1.497 -12.718 9.841 1.00 85.50 145 MET A C 1
ATOM 1125 O O . MET A 1 145 ? -1.887 -12.762 11.005 1.00 85.50 145 MET A O 1
ATOM 1129 N N . GLU A 1 146 ? -0.515 -13.486 9.376 1.00 86.94 146 GLU A N 1
ATOM 1130 C CA . GLU A 1 146 ? 0.146 -14.496 10.197 1.00 86.94 146 GLU A CA 1
ATOM 1131 C C . GLU A 1 146 ? 0.821 -13.866 11.424 1.00 86.94 146 GLU A C 1
ATOM 1133 O O . GLU A 1 146 ? 0.644 -14.347 12.546 1.00 86.94 146 GLU A O 1
ATOM 1138 N N . ARG A 1 147 ? 1.520 -12.734 11.247 1.00 86.31 147 ARG A N 1
ATOM 1139 C CA . ARG A 1 147 ? 2.130 -11.984 12.361 1.00 86.31 147 ARG A CA 1
ATOM 1140 C C . ARG A 1 147 ? 1.088 -11.534 13.386 1.00 86.31 147 ARG A C 1
ATOM 1142 O O . ARG A 1 147 ? 1.326 -11.648 14.588 1.00 86.31 147 ARG A O 1
ATOM 1149 N N . LEU A 1 148 ? -0.067 -11.048 12.932 1.00 82.38 148 LEU A N 1
ATOM 1150 C CA . LEU A 1 148 ? -1.144 -10.591 13.814 1.00 82.38 148 LEU A CA 1
ATOM 1151 C C . LEU A 1 148 ? -1.826 -11.747 14.546 1.00 82.38 148 LEU A C 1
ATOM 1153 O O . LEU A 1 148 ? -2.122 -11.620 15.734 1.00 82.38 148 LEU A O 1
ATOM 1157 N N . ASP A 1 149 ? -2.040 -12.877 13.877 1.00 81.31 149 ASP A N 1
ATOM 1158 C CA . ASP A 1 149 ? -2.593 -14.077 14.502 1.00 81.31 149 ASP A CA 1
ATOM 1159 C C . ASP A 1 149 ? -1.650 -14.637 15.575 1.00 81.31 149 ASP A C 1
ATOM 1161 O O . ASP A 1 149 ? -2.108 -15.026 16.655 1.00 81.31 149 ASP A O 1
ATOM 1165 N N . ILE A 1 150 ? -0.336 -14.624 15.329 1.00 82.25 150 ILE A N 1
ATOM 1166 C CA . ILE A 1 150 ? 0.680 -14.987 16.327 1.00 82.25 150 ILE A CA 1
ATOM 1167 C C . ILE A 1 150 ? 0.647 -14.006 17.505 1.00 82.25 150 ILE A C 1
ATOM 1169 O O . ILE A 1 150 ? 0.554 -14.438 18.656 1.00 82.25 150 ILE A O 1
ATOM 1173 N N . ALA A 1 151 ? 0.660 -12.695 17.243 1.00 77.88 151 ALA A N 1
ATOM 1174 C CA . ALA A 1 151 ? 0.638 -11.663 18.284 1.00 77.88 151 ALA A CA 1
ATOM 1175 C C . ALA A 1 151 ? -0.623 -11.729 19.167 1.00 77.88 151 ALA A C 1
ATOM 1177 O O . ALA A 1 151 ? -0.581 -11.381 20.346 1.00 77.88 151 ALA A O 1
ATOM 1178 N N . GLN A 1 152 ? -1.739 -12.211 18.615 1.00 71.50 152 GLN A N 1
ATOM 1179 C CA . GLN A 1 152 ? -3.000 -12.411 19.334 1.00 71.50 152 GLN A CA 1
ATOM 1180 C C . GLN A 1 152 ? -3.159 -13.818 19.935 1.00 71.50 152 GLN A C 1
ATOM 1182 O O . GLN A 1 152 ? -4.216 -14.124 20.491 1.00 71.50 152 GLN A O 1
ATOM 1187 N N . GLY A 1 153 ? -2.147 -14.686 19.829 1.00 72.81 153 GLY A N 1
ATOM 1188 C CA . GLY A 1 153 ? -2.165 -16.042 20.389 1.00 72.81 153 GLY A CA 1
ATOM 1189 C C . GLY A 1 153 ? -3.111 -17.018 19.677 1.00 72.81 153 GLY A C 1
ATOM 1190 O O . GLY A 1 153 ? -3.502 -18.028 20.261 1.00 72.81 153 GLY A O 1
ATOM 1191 N N . ARG A 1 154 ? -3.499 -16.731 18.429 1.00 67.94 154 ARG A N 1
ATOM 1192 C CA . ARG A 1 154 ? -4.410 -17.560 17.618 1.00 67.94 154 ARG A CA 1
ATOM 1193 C C . ARG A 1 154 ? -3.686 -18.702 16.905 1.00 67.94 154 ARG A C 1
ATOM 1195 O O . ARG A 1 154 ? -4.277 -19.755 16.683 1.00 67.94 154 ARG A O 1
ATOM 1202 N N . LEU A 1 155 ? -2.394 -18.529 16.625 1.00 57.47 155 LEU A N 1
ATOM 1203 C CA . LEU A 1 155 ? -1.494 -19.545 16.074 1.00 57.47 155 LEU A CA 1
ATOM 1204 C C . LEU A 1 155 ? -0.405 -19.878 17.110 1.00 57.47 155 LEU A C 1
ATOM 1206 O O . LEU A 1 155 ? 0.689 -19.328 17.079 1.00 57.47 155 LEU A O 1
ATOM 1210 N N . GLY A 1 156 ? -0.721 -20.744 18.082 1.00 48.28 156 GLY A N 1
ATOM 1211 C CA . GLY A 1 156 ? 0.216 -21.082 19.169 1.00 48.28 156 GLY A CA 1
ATOM 1212 C C . GLY A 1 156 ? -0.125 -22.312 20.021 1.00 48.28 156 GLY A C 1
ATOM 1213 O O . GLY A 1 156 ? 0.381 -22.441 21.130 1.00 48.28 156 GLY A O 1
ATOM 1214 N N . GLY A 1 157 ? -0.979 -23.223 19.539 1.00 44.28 157 GLY A N 1
ATOM 1215 C CA . GLY A 1 157 ? -1.458 -24.376 20.312 1.00 44.28 157 GLY A CA 1
ATOM 1216 C C . GLY A 1 157 ? -1.244 -25.728 19.632 1.00 44.28 157 GLY A C 1
ATOM 1217 O O . GLY A 1 157 ? -2.209 -26.363 19.220 1.00 44.28 157 GLY A O 1
ATOM 1218 N N . LYS A 1 158 ? -0.001 -26.213 19.566 1.00 38.91 158 LYS A N 1
ATOM 1219 C CA . LYS A 1 158 ? 0.268 -27.662 19.581 1.00 38.91 158 LYS A CA 1
ATOM 1220 C C . LYS A 1 158 ? 1.069 -27.977 20.840 1.00 38.91 158 LYS A C 1
ATOM 1222 O O . LYS A 1 158 ? 2.292 -27.934 20.825 1.00 38.91 158 LYS A O 1
ATOM 1227 N N . ALA A 1 159 ? 0.362 -28.259 21.930 1.00 40.59 159 ALA A N 1
ATOM 1228 C CA . ALA A 1 159 ? 0.934 -28.959 23.071 1.00 40.59 159 ALA A CA 1
ATOM 1229 C C . ALA A 1 159 ? 0.630 -30.452 22.899 1.00 40.59 159 ALA A C 1
ATOM 1231 O O . ALA A 1 159 ? -0.533 -30.853 22.830 1.00 40.59 159 ALA A O 1
ATOM 1232 N N . GLU A 1 160 ? 1.678 -31.262 22.780 1.00 40.41 160 GLU A N 1
ATOM 1233 C CA . GLU A 1 160 ? 1.588 -32.715 22.876 1.00 40.41 160 GLU A CA 1
ATOM 1234 C C . GLU A 1 160 ? 1.124 -33.127 24.289 1.00 40.41 160 GLU A C 1
ATOM 1236 O O . GLU A 1 160 ? 1.667 -32.668 25.287 1.00 40.41 160 GLU A O 1
ATOM 1241 N N . GLY A 1 161 ? 0.113 -34.002 24.342 1.00 38.88 161 GLY A N 1
ATOM 1242 C CA . GLY A 1 161 ? -0.121 -35.019 25.379 1.00 38.88 161 GLY A CA 1
ATOM 1243 C C . GLY A 1 161 ? -0.265 -34.619 26.858 1.00 38.88 161 GLY A C 1
ATOM 1244 O O . GLY A 1 161 ? 0.720 -34.606 27.582 1.00 38.88 161 GLY A O 1
ATOM 1245 N N . ALA A 1 162 ? -1.511 -34.506 27.348 1.00 31.30 162 ALA A N 1
ATOM 1246 C CA . ALA A 1 162 ? -2.027 -35.154 28.579 1.00 31.30 162 ALA A CA 1
ATOM 1247 C C . ALA A 1 162 ? -3.519 -34.793 28.807 1.00 31.30 162 ALA A C 1
ATOM 1249 O O . ALA A 1 162 ? -3.939 -33.708 28.402 1.00 31.30 162 ALA A O 1
ATOM 1250 N N . PRO A 1 163 ? -4.344 -35.667 29.426 1.00 55.78 163 PRO A N 1
ATOM 1251 C CA . PRO A 1 163 ? -5.791 -35.479 29.488 1.00 55.78 163 PRO A CA 1
ATOM 1252 C C . PRO A 1 163 ? -6.269 -34.753 30.759 1.00 55.78 163 PRO A C 1
ATOM 1254 O O . PRO A 1 163 ? -5.567 -34.672 31.762 1.00 55.78 163 PRO A O 1
ATOM 1257 N N . HIS A 1 164 ? -7.547 -34.373 30.696 1.00 37.28 164 HIS A N 1
ATOM 1258 C CA . HIS A 1 164 ? -8.480 -33.971 31.755 1.00 37.28 164 HIS A CA 1
ATOM 1259 C C . HIS A 1 164 ? -8.731 -32.475 32.009 1.00 37.28 164 HIS A C 1
ATOM 1261 O O . HIS A 1 164 ? -7.881 -31.714 32.459 1.00 37.28 164 HIS A O 1
ATOM 1267 N N . ASP A 1 165 ? -10.004 -32.143 31.763 1.00 44.62 165 ASP A N 1
ATOM 1268 C CA . ASP A 1 165 ? -10.827 -31.060 32.295 1.00 44.62 165 ASP A CA 1
ATOM 1269 C C . ASP A 1 165 ? -10.245 -29.649 32.356 1.00 44.62 165 ASP A C 1
ATOM 1271 O O . ASP A 1 165 ? -9.524 -29.272 33.280 1.00 44.62 165 ASP A O 1
ATOM 1275 N N . ARG A 1 166 ? -10.772 -28.784 31.480 1.00 40.09 166 ARG A N 1
ATOM 1276 C CA . ARG A 1 166 ? -11.118 -27.418 31.879 1.00 40.09 166 ARG A CA 1
ATOM 1277 C C . ARG A 1 166 ? -12.237 -26.840 31.011 1.00 40.09 166 ARG A C 1
ATOM 1279 O O . ARG A 1 166 ? -12.204 -26.890 29.787 1.00 40.09 166 ARG A O 1
ATOM 1286 N N . LYS A 1 167 ? -13.249 -26.324 31.712 1.00 35.97 167 LYS A N 1
ATOM 1287 C CA . LYS A 1 167 ? -14.476 -25.691 31.216 1.00 35.97 167 LYS A CA 1
ATOM 1288 C C . LYS A 1 167 ? -14.187 -24.648 30.134 1.00 35.97 167 LYS A C 1
ATOM 1290 O O . LYS A 1 167 ? -13.272 -23.842 30.285 1.00 35.97 167 LYS A O 1
ATOM 1295 N N . ALA A 1 168 ? -15.040 -24.630 29.109 1.00 41.56 168 ALA A N 1
ATOM 1296 C CA . ALA A 1 168 ? -15.084 -23.598 28.082 1.00 41.56 168 ALA A CA 1
ATOM 1297 C C . ALA A 1 168 ? -15.175 -22.203 28.727 1.00 41.56 168 ALA A C 1
ATOM 1299 O O . ALA A 1 168 ? -16.208 -21.816 29.278 1.00 41.56 168 ALA A O 1
ATOM 1300 N N . SER A 1 169 ? -14.067 -21.465 28.682 1.00 40.50 169 SER A N 1
ATOM 1301 C CA . SER A 1 169 ? -14.009 -20.062 29.069 1.00 40.50 169 SER A CA 1
ATOM 1302 C C . SER A 1 169 ? -14.306 -19.217 27.838 1.00 40.50 169 SER A C 1
ATOM 1304 O O . SER A 1 169 ? -13.532 -19.211 26.886 1.00 40.50 169 SER A O 1
ATOM 1306 N N . ARG A 1 170 ? -15.468 -18.561 27.886 1.00 40.47 170 ARG A N 1
ATOM 1307 C CA . ARG A 1 170 ? -15.921 -17.390 27.120 1.00 40.47 170 ARG A CA 1
ATOM 1308 C C . ARG A 1 170 ? -14.888 -16.868 26.108 1.00 40.47 170 ARG A C 1
ATOM 1310 O O . ARG A 1 170 ? -13.950 -16.170 26.484 1.00 40.47 170 ARG A O 1
ATOM 1317 N N . THR A 1 171 ? -15.105 -17.157 24.827 1.00 39.53 171 THR A N 1
ATOM 1318 C CA . THR A 1 171 ? -14.458 -16.433 23.729 1.00 39.53 171 THR A CA 1
ATOM 1319 C C . THR A 1 171 ? -14.851 -14.965 23.850 1.00 39.53 171 THR A C 1
ATOM 1321 O O . THR A 1 171 ? -16.003 -14.592 23.624 1.00 39.53 171 THR A O 1
ATOM 1324 N N . SER A 1 172 ? -13.916 -14.137 24.296 1.00 41.12 172 SER A N 1
ATOM 1325 C CA . SER A 1 172 ? -14.017 -12.688 24.213 1.00 41.12 172 SER A CA 1
ATOM 1326 C C . SER A 1 172 ? -14.229 -12.303 22.749 1.00 41.12 172 SER A C 1
ATOM 1328 O O . SER A 1 172 ? -13.471 -12.733 21.882 1.00 41.12 172 SER A O 1
ATOM 1330 N N . ASN A 1 173 ? -15.267 -11.507 22.477 1.00 38.56 173 ASN A N 1
ATOM 1331 C CA . ASN A 1 173 ? -15.493 -10.867 21.181 1.00 38.56 173 ASN A CA 1
ATOM 1332 C C . ASN A 1 173 ? -14.348 -9.878 20.907 1.00 38.56 173 ASN A C 1
ATOM 1334 O O . ASN A 1 173 ? -14.488 -8.678 21.131 1.00 38.56 173 ASN A O 1
ATOM 1338 N N . PHE A 1 174 ? -13.194 -10.378 20.475 1.00 43.69 174 PHE A N 1
ATOM 1339 C CA . PHE A 1 174 ? -12.127 -9.550 19.934 1.00 43.69 174 PHE A CA 1
ATOM 1340 C C . PHE A 1 174 ? -12.479 -9.229 18.481 1.00 43.69 174 PHE A C 1
ATOM 1342 O O . PHE A 1 174 ? -12.381 -10.097 17.613 1.00 43.69 174 PHE A O 1
ATOM 1349 N N . SER A 1 175 ? -12.903 -7.986 18.231 1.00 45.50 175 SER A N 1
ATOM 1350 C CA . SER A 1 175 ? -12.873 -7.400 16.885 1.00 45.50 175 SER A CA 1
ATOM 1351 C C . SER A 1 175 ? -11.446 -7.563 16.357 1.00 45.50 175 SER A C 1
ATOM 1353 O O . SER A 1 175 ? -10.499 -7.148 17.029 1.00 45.50 175 SER A O 1
ATOM 1355 N N . LEU A 1 176 ? -11.269 -8.252 15.225 1.00 50.41 176 LEU A N 1
ATOM 1356 C CA . LEU A 1 176 ? -9.959 -8.302 14.581 1.00 50.41 176 LEU A CA 1
ATOM 1357 C C . LEU A 1 176 ? -9.625 -6.904 14.048 1.00 50.41 176 LEU A C 1
ATOM 1359 O O . LEU A 1 176 ? -10.510 -6.246 13.502 1.00 50.41 176 LEU A O 1
ATOM 1363 N N . PRO A 1 177 ? -8.379 -6.438 14.206 1.00 55.16 177 PRO A N 1
ATOM 1364 C CA . PRO A 1 177 ? -8.017 -5.093 13.810 1.00 55.16 177 PRO A CA 1
ATOM 1365 C C . PRO A 1 177 ? -8.079 -4.906 12.300 1.00 55.16 177 PRO A C 1
ATOM 1367 O O . PRO A 1 177 ? -7.809 -5.834 11.544 1.00 55.16 177 PRO A O 1
ATOM 1370 N N . LYS A 1 178 ? -8.394 -3.685 11.872 1.00 58.25 178 LYS A N 1
ATOM 1371 C CA . LYS A 1 178 ? -8.284 -3.243 10.481 1.00 58.25 178 LYS A CA 1
ATOM 1372 C C . LYS A 1 178 ? -6.875 -2.723 10.225 1.00 58.25 178 LYS A C 1
ATOM 1374 O O . LYS A 1 178 ? -6.189 -2.283 11.142 1.00 58.25 178 LYS A O 1
ATOM 1379 N N . ASN A 1 179 ? -6.419 -2.792 8.980 1.00 59.09 179 ASN A N 1
ATOM 1380 C CA . ASN A 1 179 ? -5.046 -2.448 8.643 1.00 59.09 179 ASN A CA 1
ATOM 1381 C C . ASN A 1 179 ? -4.965 -1.700 7.320 1.00 59.09 179 ASN A C 1
ATOM 1383 O O . ASN A 1 179 ? -5.763 -1.901 6.416 1.00 59.09 179 ASN A O 1
ATOM 1387 N N . VAL A 1 180 ? -3.940 -0.880 7.176 1.00 59.59 180 VAL A N 1
ATOM 1388 C CA . VAL A 1 180 ? -3.520 -0.313 5.901 1.00 59.59 180 VAL A CA 1
ATOM 1389 C C . VAL A 1 180 ? -2.188 -0.971 5.548 1.00 59.59 180 VAL A C 1
ATOM 1391 O O . VAL A 1 180 ? -1.296 -1.071 6.385 1.00 59.59 180 VAL A O 1
ATOM 1394 N N . SER A 1 181 ? -2.056 -1.494 4.334 1.00 64.81 181 SER A N 1
ATOM 1395 C CA . SER A 1 181 ? -0.772 -1.981 3.814 1.00 64.81 181 SER A CA 1
ATOM 1396 C C . SER A 1 181 ? -0.470 -1.203 2.543 1.00 64.81 181 SER A C 1
ATOM 1398 O O . SER A 1 181 ? -1.374 -0.998 1.737 1.00 64.81 181 SER A O 1
ATOM 1400 N N . ILE A 1 182 ? 0.760 -0.719 2.411 1.00 58.31 182 ILE A N 1
ATOM 1401 C CA . ILE A 1 182 ? 1.204 0.167 1.325 1.00 58.31 182 ILE A CA 1
ATOM 1402 C C . ILE A 1 182 ? 2.565 -0.338 0.876 1.00 58.31 182 ILE A C 1
ATOM 1404 O O . ILE A 1 182 ? 3.394 -0.682 1.720 1.00 58.31 182 ILE A O 1
ATOM 1408 N N . ASN A 1 183 ? 2.832 -0.366 -0.422 1.00 63.62 183 ASN A N 1
ATOM 1409 C CA . ASN A 1 183 ? 4.163 -0.671 -0.937 1.00 63.62 183 ASN A CA 1
ATOM 1410 C C . ASN A 1 183 ? 4.729 0.496 -1.738 1.00 63.62 183 ASN A C 1
ATOM 1412 O O . ASN A 1 183 ? 4.021 1.151 -2.485 1.00 63.62 183 ASN A O 1
ATOM 1416 N N . VAL A 1 184 ? 6.027 0.748 -1.608 1.00 57.41 184 VAL A N 1
ATOM 1417 C CA . VAL A 1 184 ? 6.738 1.713 -2.456 1.00 57.41 184 VAL A CA 1
ATOM 1418 C C . VAL A 1 184 ? 7.913 1.035 -3.125 1.00 57.41 184 VAL A C 1
ATOM 1420 O O . VAL A 1 184 ? 8.649 0.269 -2.501 1.00 57.41 184 VAL A O 1
ATOM 1423 N N . SER A 1 185 ? 8.075 1.294 -4.413 1.00 65.19 185 SER A N 1
ATOM 1424 C CA . SER A 1 185 ? 9.008 0.589 -5.282 1.00 65.19 185 SER A CA 1
ATOM 1425 C C . SER A 1 185 ? 10.076 1.526 -5.820 1.00 65.19 185 SER A C 1
ATOM 1427 O O . SER A 1 185 ? 9.848 2.710 -6.019 1.00 65.19 185 SER A O 1
ATOM 1429 N N . LYS A 1 186 ? 11.271 1.013 -6.073 1.00 62.06 186 LYS A N 1
ATOM 1430 C CA . LYS A 1 186 ? 12.363 1.757 -6.702 1.00 62.06 186 LYS A CA 1
ATOM 1431 C C . LYS A 1 186 ? 12.992 0.899 -7.793 1.00 62.06 186 LYS A C 1
ATOM 1433 O O . LYS A 1 186 ? 13.002 -0.327 -7.704 1.00 62.06 186 LYS A O 1
ATOM 1438 N N . LEU A 1 187 ? 13.552 1.553 -8.805 1.00 56.56 187 LEU A N 1
ATOM 1439 C CA . LEU A 1 187 ? 14.363 0.885 -9.817 1.00 56.56 187 LEU A CA 1
ATOM 1440 C C . LEU A 1 187 ? 15.804 0.770 -9.311 1.00 56.56 187 LEU A C 1
ATOM 1442 O O . LEU A 1 187 ? 16.487 1.782 -9.134 1.00 56.56 187 LEU A O 1
ATOM 1446 N N . SER A 1 188 ? 16.276 -0.455 -9.115 1.00 73.12 188 SER A N 1
ATOM 1447 C CA . SER A 1 188 ? 17.676 -0.746 -8.815 1.00 73.12 188 SER A CA 1
ATOM 1448 C C . SER A 1 188 ? 18.448 -1.043 -10.098 1.00 73.12 188 SER A C 1
ATOM 1450 O O . SER A 1 188 ? 17.905 -1.600 -11.052 1.00 73.12 188 SER A O 1
ATOM 1452 N N . LYS A 1 189 ? 19.728 -0.660 -10.136 1.00 69.00 189 LYS A N 1
ATOM 1453 C CA . LYS A 1 189 ? 20.636 -0.931 -11.260 1.00 69.00 189 LYS A CA 1
ATOM 1454 C C . LYS A 1 189 ? 21.756 -1.858 -10.810 1.00 69.00 189 LYS A C 1
ATOM 1456 O O . LYS A 1 189 ? 22.360 -1.631 -9.762 1.00 69.00 189 LYS A O 1
ATOM 1461 N N . GLY A 1 190 ? 22.051 -2.864 -11.623 1.00 62.84 190 GLY A N 1
ATOM 1462 C CA . GLY A 1 190 ? 23.220 -3.715 -11.437 1.00 62.84 190 GLY A CA 1
ATOM 1463 C C . GLY A 1 190 ? 24.519 -2.976 -11.756 1.00 62.84 190 GLY A C 1
ATOM 1464 O O . GLY A 1 190 ? 24.492 -1.935 -12.423 1.00 62.84 190 GLY A O 1
ATOM 1465 N N . PRO A 1 191 ? 25.677 -3.493 -11.305 1.00 54.88 191 PRO A N 1
ATOM 1466 C CA . PRO A 1 191 ? 26.957 -3.008 -11.794 1.00 54.88 191 PRO A CA 1
ATOM 1467 C C . PRO A 1 191 ? 26.976 -3.216 -13.308 1.00 54.88 191 PRO A C 1
ATOM 1469 O O . PRO A 1 191 ? 26.941 -4.348 -13.784 1.00 54.88 191 PRO A O 1
ATOM 1472 N N . GLY A 1 192 ? 26.984 -2.117 -14.066 1.00 49.16 192 GLY A N 1
ATOM 1473 C CA . GLY A 1 192 ? 27.107 -2.194 -15.513 1.00 49.16 192 GLY A CA 1
ATOM 1474 C C . GLY A 1 192 ? 28.348 -3.010 -15.848 1.00 49.16 192 GLY A C 1
ATOM 1475 O O . GLY A 1 192 ? 29.427 -2.735 -15.316 1.00 49.16 192 GLY A O 1
ATOM 1476 N N . LEU A 1 193 ? 28.201 -4.023 -16.701 1.00 43.19 193 LEU A N 1
ATOM 1477 C CA . LEU A 1 193 ? 29.335 -4.703 -17.314 1.00 43.19 193 LEU A CA 1
ATOM 1478 C C . LEU A 1 193 ? 30.083 -3.679 -18.178 1.00 43.19 193 LEU A C 1
ATOM 1480 O O . LEU A 1 193 ? 29.894 -3.596 -19.390 1.00 43.19 193 LEU A O 1
ATOM 1484 N N . PHE A 1 194 ? 30.947 -2.882 -17.554 1.00 42.38 194 PHE A N 1
ATOM 1485 C CA . PHE A 1 194 ? 32.019 -2.192 -18.246 1.00 42.38 194 PHE A CA 1
ATOM 1486 C C . PHE A 1 194 ? 32.994 -3.271 -18.717 1.00 42.38 194 PHE A C 1
ATOM 1488 O O . PHE A 1 194 ? 33.968 -3.614 -18.050 1.00 42.38 194 PHE A O 1
ATOM 1495 N N . SER A 1 195 ? 32.707 -3.845 -19.884 1.00 41.03 195 SER A N 1
ATOM 1496 C CA . SER A 1 195 ? 33.729 -4.475 -20.707 1.00 41.03 195 SER A CA 1
ATOM 1497 C C . SER A 1 195 ? 34.671 -3.361 -21.158 1.00 41.03 195 SER A C 1
ATOM 1499 O O . SER A 1 195 ? 34.423 -2.728 -22.182 1.00 41.03 195 SER A O 1
ATOM 1501 N N . ASN A 1 196 ? 35.753 -3.129 -20.412 1.00 41.50 196 ASN A N 1
ATOM 1502 C CA . ASN A 1 196 ? 36.931 -2.479 -20.976 1.00 41.50 196 ASN A CA 1
ATOM 1503 C C . ASN A 1 196 ? 37.420 -3.348 -22.145 1.00 41.50 196 ASN A C 1
ATOM 1505 O O . ASN A 1 196 ? 37.989 -4.421 -21.929 1.00 41.50 196 ASN A O 1
ATOM 1509 N N . ARG A 1 197 ? 37.168 -2.897 -23.372 1.00 39.19 197 ARG A N 1
ATOM 1510 C CA . ARG A 1 197 ? 37.956 -3.253 -24.551 1.00 39.19 197 ARG A CA 1
ATOM 1511 C C . ARG A 1 197 ? 38.531 -1.985 -25.143 1.00 39.19 197 ARG A C 1
ATOM 1513 O O . ARG A 1 197 ? 37.779 -0.989 -25.188 1.00 39.19 197 ARG A O 1
#

Foldseek 3Di:
DDDPPPCPVLFAWEKWFQFPPPRAIAAQEEAADVVHDPLRRQLVSCCQFWVPDDDPVLNVLQVVLSCVQSVDKDWLDWFFFPDPPDDPWKGKIKTKIKTFAAPVSVVSNHTDGHPRTPDIDTGTQPDPSLVGYPGCRSVSVVSVVVVQCVVVVVPPDDDDDDDDDDDDDDDDPDRHTYIYMYMYMYMDTDDPPPPPD

Secondary structure (DSSP, 8-state):
---SSS---S--EEEEEEETTT--EE-SEEEPPTT--HHHHHHHHHHHHHB---SHHHHHHHHHHHHHHTTS-EEEEEEEE--TT-BTTEEEEEEEEEEEE-HHHHHH---B--TTEEEEEEEETTSHHHHTBSTTHHHHHHHHHHHHHHHTTSS-------------------PPPEEEEEEEEEEEE--------

Organism: NCBI:txid221442

InterPro domains:
  IPR000086 NUDIX hydrolase domain [PF00293] (13-137)
  IPR000086 NUDIX hydrolase domain [PS51462] (1-147)
  IPR015797 NUDIX hydrolase-like domain superfamily [SSF55811] (9-149)
  IPR020084 NUDIX hydrolase, conserved site [PS00893] (30-51)
  IPR039989 ADP-ribose pyrophosphatase, mitochondrial [PTHR13030] (12-149)

Solvent-accessible surface area (backbone atoms only — not comparable to full-atom values): 11501 Å² total; per-residue (Å²): 120,84,60,90,82,58,84,66,83,51,52,43,31,31,46,32,26,24,35,56,88,81,64,42,36,29,58,35,49,44,71,52,54,96,91,55,52,69,72,56,36,49,52,48,32,40,39,50,40,33,44,53,54,85,50,70,70,55,40,54,53,38,51,55,51,48,52,60,42,63,70,59,64,42,81,73,46,75,48,81,48,98,48,94,84,46,54,99,53,34,38,42,29,37,41,31,36,38,24,72,30,53,70,68,55,58,74,66,55,70,74,30,36,14,94,68,25,73,37,48,39,70,40,54,60,87,35,76,64,39,77,54,27,48,82,69,47,40,59,54,53,50,53,51,49,53,54,50,35,42,77,6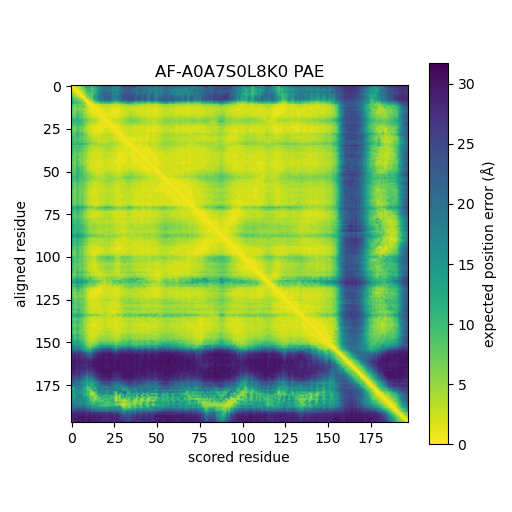9,60,73,63,75,84,84,77,84,86,85,89,82,89,79,79,91,72,79,83,73,90,66,74,44,64,34,34,40,42,40,36,34,27,41,84,44,70,49,85,72,86,76,74,87,124

pLDDT: mean 78.51, std 18.86, range [31.3, 94.81]

Sequence (197 aa):
RYDPDVPHHGQLQIVAIKRQDTGEWALPGGMVDPGEHLSAAVRREFTEEAGNIQSDEGKAVFASLTDELFSGGEVVYTGYVDDPRNTDNAWMETTAYHFHCNDTMAKLLPLYHGDDAAAVTWMNVGSAQHANLYASHCEWVNSVMERLDIAQGRLGGKAEGAPHDRKASRTSNFSLPKNVSINVSKLSKGPGLFSNR

Mean predicted aligned error: 10.1 Å

Radius of gyration: 19.89 Å; Cα contacts (8 Å, |Δi|>4): 317; chains: 1; bounding box: 61×57×57 Å

Nearest PDB structures (foldseek):
  8src-assembly1_A  TM=8.300E-01  e=9.692E-08  Salpingoeca rosetta
  4uvq-assembly1_A-2  TM=2.826E-01  e=1.639E+00  Prochloron sp.
  3jc8-assembly1_Oa  TM=2.884E-01  e=3.222E+00  Myxococcus xanthus DK 1622
  2rjz-assembly1_A  TM=2.600E-01  e=9.732E+00  Pseudomonas aeruginosa PAO1

=== Feature glossary ===
Feature key, reading from the visual/contextual features back to the raw sequence:

Rendered structure images. Structure images are PyMOL renders from six orthogonal camera directions. Cartoon representation draws helices as coils and strands as arrows; sticks shows the backbone as bonds; surface shows the solvent-excluded envelope. Rainbow coloring maps sequence position to hue (blue→red, N→C); chain coloring assigns a distinct color per polypeptide.

Contact-map, Ramachandran, and PAE plots. Three diagnostic plots accompany the record. The Cα contact map visualizes the tertiary structure as a 2D adjacency matrix (8 Å cutoff, sequence-local contacts suppressed). The Ramachandran plot shows the distribution of backbone (φ, ψ) torsions, with points in the α and β basins reflecting secondary structure content. The PAE plot shows AlphaFold's inter-residue confidence as a color matrix.

InterPro / GO / CATH / organism. The annotation block draws on four external resources. InterPro: which protein families and domains the sequence belongs to. GO: standardized terms for what the protein does, what process it participates in, and where in the cell it acts. CATH: which structural fold it has in the CATH hierarchy. Organism: the species of origin.

Nearest PDB structures. Structural nearest neighbors (via Foldseek easy-search vs the PDB). Reported per hit: target PDB id, E-value, and alignment TM-score. A TM-score above ~0.5 is the conventional threshold for 'same fold'.

Predicted aligned error. Predicted aligned error is AlphaFold's pairwise confidence. Unlike pLDDT (per-residue), PAE is per-residue-pair and captures whether two parts of the structure are correctly placed relative to each other. Units are ångströms of expected positional error.

Solvent-accessible surface area. SASA measures how much of the protein is reachable by solvent. It is computed by rolling a water-sized probe over the atomic surface and summing the exposed area (Å²). Per-residue SASA distinguishes core (buried, low SASA) from surface (exposed, high SASA) residues; total SASA is a whole-molecule size measure.

B-factor. Crystallographic B-factors measure how much each atom's electron density is smeared out, in Å². They rise in mobile loops and surface residues and fall in the buried interior. In A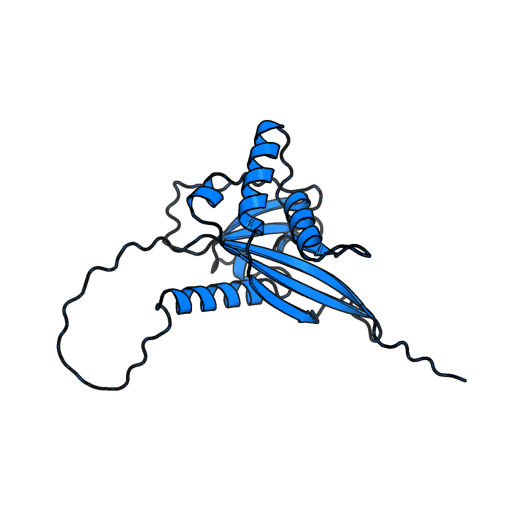lphaFold models this column is repurposed to hold pLDDT instead.

pLDDT. For AlphaFold models, the B-factor field carries pLDDT — the model's own estimate of local accuracy on a 0–100 scale. Regions with pLDDT<50 should be treated as essentially unmodeled; they often correspond to intrinsically disordered segments.

Backbone torsions (φ/ψ). φ (phi) and ψ (psi) are the two rotatable backbone dihedrals per residue: φ is the C(i-1)–N–Cα–C torsion, ψ is the N–Cα–C–N(i+1) torsion, both in degrees on (−180°, 180°]. α-helical residues cluster near (−60°, −45°); β-strand residues near (−120°, +130°). A Ramachandran plot is simply a scatter of (φ, ψ) for every residue.

Radius of gyration, Cα contacts, bounding box. Radius of gyration (Rg) is the root-mean-square distance of Cα atoms from their centroid — a single number for overall size and compactness. A globular domain of N residues has Rg ≈ 2.2·N^0.38 Å; an extended or disordered chain has a much larger Rg. The Cα contact count is the number of residue pairs whose Cα atoms are within 8 Å and are more than four positions apart in sequence — a standard proxy for tertiary packing density. The bounding box is the smallest axis-aligned box enclosing all Cα atoms.

Secondary structure (3-state, P-SEA). Three-state secondary structure (P-SEA) collapses the eight DSSP classes into helix (a), strand (b), and coil (c). P-SEA assigns these from Cα geometry alone — distances and angles — without requiring backbone oxygens, so it works on any Cα trace.

Secondary structure (8-state, DSSP). Secondary structure is the local, repeating backbone conformation. DSSP classifies it into eight states by reading the hydrogen-bond network: three helix types (H, G, I), two β types (E, B), two non-regular types (T, S), and unstructured coil (-).

Foldseek 3Di. The Foldseek 3Di string encodes local tertiary geometry as a 20-letter alphabet — one character per residue — derived from the relative positions of nearby Cα atoms. Unlike the amino-acid sequence, 3Di is a direct function of the 3D structure, so two proteins with the same fold have similar 3Di strings even at low sequence identity.

mmCIF coordinates. Structure coordinates are given as an mmCIF _atom_site loop: one row per atom with element, residue name, chain id, sequence number, and x/y/z position in Å. Only the four main-chain atoms per residue are included here; side chains are omitted to keep the record compact.

Sequence. This is the polypeptide sequence — one letter per residue, N-terminus first. Length ranges from a few dozen residues for small domains to over a thousand for large multi-domain proteins.